Protein AF-R7YFX7-F1 (afdb_monomer)

pLDDT: mean 92.89, std 8.45, range [39.84, 98.56]

Sequence (284 aa):
MFPDRMDKLVLDGVLNAHQYYNGYETEQVAAVDGTFEGFLAGCVAAPDNCALASGNKTVADLKVAMSDLFDTLKWNPIPFNGTIVDYSSVRTTIYSTLYVPPYWPRLSNCLNDLLNGDPAAFVQYAAERAAGEGEQDQAFSGIRCGDKSVRASSASELVPVYDELGRRSKWLGDAVSNMFQDCAQWRFQAKERYEGDFSNIRTKTPLLFIGNSFDPSTPLVSAQNMSTGFQDSIVLQHNGYGHLSLLQPSNCTKEVIGKYFVEGTLLEPGTVCEPNAPLFATAG

Foldseek 3Di:
DCQAPDDAAEAWQFQQLCCLAEHDRLVQQQQVQVLVLQLLQLQCVCVVLAVLCPPVDDSVNVVVLLVVLLVCQQPPWDDDPNDTHGNLLLLLLSLLCQQFLVCSSQNRVCSNCVSVVHNPSVVVSSVVSVVVCVVVPPVLLVVSLQQYPAAAPDPVVCVVVQVSLCVSHVRRSCNCVVNCVSNNPPPDHHPPHDPDPLAPDEHPAAYEYEAECRESGRHQVSSVSSSNRYPPHAYEYEPDTHGTNPSQDFPVVVVQVVCCVPVVDHDPHPHYTYGPDGRSDDDD

Solvent-accessible surface area (backbone atoms only — not comparable to full-atom values): 15191 Å² total; per-residue (Å²): 142,59,44,86,75,44,60,80,52,76,45,65,47,22,66,39,59,69,32,54,35,63,46,79,43,63,64,28,29,62,16,29,42,60,31,54,50,46,53,44,47,30,25,47,76,27,50,94,47,10,56,58,19,56,90,79,41,49,54,67,55,50,53,48,52,51,50,53,51,45,61,44,19,68,80,56,52,46,78,52,98,93,47,69,51,31,39,64,58,51,39,38,44,49,53,66,38,51,36,37,46,85,47,44,38,60,50,27,43,25,51,39,38,38,75,73,73,42,52,64,62,36,54,54,51,45,50,57,58,54,62,76,44,74,81,51,54,66,58,49,52,52,51,55,35,28,46,29,74,57,65,40,96,46,74,74,71,46,47,67,55,53,53,50,19,43,72,53,6,80,79,53,26,67,58,59,50,66,82,46,58,71,26,25,73,54,88,65,77,46,92,81,50,79,82,76,85,68,59,79,38,65,47,72,40,52,42,41,30,30,16,19,66,18,3,43,59,22,17,32,66,24,22,53,58,48,39,74,15,32,50,84,35,46,57,41,38,31,62,28,47,9,44,38,61,76,48,35,51,24,68,55,51,51,50,52,54,48,42,31,71,74,72,67,53,81,78,68,88,78,45,71,27,60,41,72,65,67,64,62,59,75,89,126

Secondary structure (DSSP, 8-state):
--GGG-S--EEES---HHHHHHS--GGGGGGHHHHHHHHHHHHHH-GGG-GGGTTT--HHHHHHHHHHHHHHHHHS-EEETTEEE-HHHHHHHHHHHHT-GGGHHHHHHHHHHHHTT--HHHHHHHHHHHHTTTTTHHHHHHHHHHH-----SSGGGGHHHHHHHHHH-TTTGGGGTHHHHHHHT-----TT-------SB--SS--EEEEEEE-SSS-HHHHHHHHTTBTT-EEEEEEEESSSGGGS--HHHHHHHHHHHHH-PPPPTT-EE--SS-TT----

Mean predicted aligned error: 4.38 Å

Nearest PDB structures (foldseek):
  8e19-assembly1_A  TM=6.956E-01  e=5.347E-09  Streptomyces sp. CB03234
  2vat-assembly3_D  TM=3.205E-01  e=3.721E-01  Hapsidospora chrysogena
  2vav-assembly4_H  TM=3.038E-01  e=5.860E-01  Hapsidospora chrysogena
  2vax-assembly3_D  TM=2.892E-01  e=4.669E-01  Hapsidospora chrysogena
  2vat-assembly4_H  TM=3.153E-01  e=8.239E-01  Hapsidospora chrysogena

Structure (mmCIF, N/CA/C/O backbone):
data_AF-R7YFX7-F1
#
_entry.id   AF-R7YFX7-F1
#
loop_
_atom_site.group_PDB
_atom_site.id
_atom_site.type_symbol
_atom_site.label_atom_id
_atom_site.label_alt_id
_atom_site.label_comp_id
_atom_site.label_asym_id
_atom_site.label_entity_id
_atom_site.label_seq_id
_atom_site.pdbx_PDB_ins_code
_atom_site.Cartn_x
_atom_site.Cartn_y
_atom_site.Cartn_z
_atom_site.occupancy
_atom_site.B_iso_or_equiv
_atom_site.auth_seq_id
_atom_site.auth_comp_id
_atom_site.auth_asym_id
_atom_site.auth_atom_id
_atom_site.pdbx_PDB_model_num
ATOM 1 N N . MET A 1 1 ? -22.152 -0.545 16.050 1.00 74.06 1 MET A N 1
ATOM 2 C CA . MET A 1 1 ? -23.510 -1.071 16.338 1.00 74.06 1 MET A CA 1
ATOM 3 C C . MET A 1 1 ? -23.601 -1.892 17.629 1.00 74.06 1 MET A C 1
ATOM 5 O O . MET A 1 1 ? -24.567 -1.689 18.346 1.00 74.06 1 MET A O 1
ATOM 9 N N . PHE A 1 2 ? -22.648 -2.779 17.971 1.00 89.50 2 PHE A N 1
ATOM 10 C CA . PHE A 1 2 ? -22.756 -3.637 19.175 1.00 89.50 2 PHE A CA 1
ATOM 11 C C . PHE A 1 2 ? -21.481 -3.665 20.042 1.00 89.50 2 PHE A C 1
ATOM 13 O O . PHE A 1 2 ? -20.919 -4.741 20.248 1.00 89.50 2 PHE A O 1
ATOM 20 N N . PRO A 1 3 ? -21.003 -2.513 20.545 1.00 87.62 3 PRO A N 1
ATOM 21 C CA . PRO A 1 3 ? -19.741 -2.444 21.290 1.00 87.62 3 PRO A CA 1
ATOM 22 C C . PRO A 1 3 ? -19.685 -3.371 22.517 1.00 87.62 3 PRO A C 1
ATOM 24 O O . PRO A 1 3 ? -18.642 -3.957 22.795 1.00 87.62 3 PRO A O 1
ATOM 27 N N . ASP A 1 4 ? -20.815 -3.577 23.199 1.00 87.75 4 ASP A N 1
ATOM 28 C CA . ASP A 1 4 ? -20.901 -4.420 24.403 1.00 87.75 4 ASP A CA 1
ATOM 29 C C . ASP A 1 4 ? -20.864 -5.930 24.109 1.00 87.75 4 ASP A C 1
ATOM 31 O O . ASP A 1 4 ? -20.785 -6.746 25.027 1.00 87.75 4 ASP A O 1
ATOM 35 N N . ARG A 1 5 ? -20.947 -6.325 22.829 1.00 89.19 5 ARG A N 1
ATOM 36 C CA . ARG A 1 5 ? -20.890 -7.732 22.392 1.00 89.19 5 ARG A CA 1
ATOM 37 C C . ARG A 1 5 ? -19.512 -8.150 21.885 1.00 89.19 5 ARG A C 1
ATOM 39 O O . ARG A 1 5 ? -19.339 -9.301 21.494 1.00 89.19 5 ARG A O 1
ATOM 46 N N . MET A 1 6 ? -18.557 -7.229 21.862 1.00 86.81 6 MET A N 1
ATOM 47 C CA . MET A 1 6 ? -17.192 -7.490 21.420 1.00 86.81 6 MET A CA 1
ATOM 48 C C . MET A 1 6 ? -16.339 -7.751 22.660 1.00 86.81 6 MET A C 1
ATOM 50 O O . MET A 1 6 ? -16.340 -6.927 23.568 1.00 86.81 6 MET A O 1
ATOM 54 N N . ASP A 1 7 ? -15.654 -8.898 22.728 1.00 90.25 7 ASP A N 1
ATOM 55 C CA . ASP A 1 7 ? -14.638 -9.120 23.765 1.00 90.25 7 ASP A CA 1
ATOM 56 C C . ASP A 1 7 ? -13.336 -8.463 23.309 1.00 90.25 7 ASP A C 1
ATOM 58 O O . ASP A 1 7 ? -13.147 -7.277 23.536 1.00 90.25 7 ASP A O 1
ATOM 62 N N . LYS A 1 8 ? -12.497 -9.187 22.566 1.00 93.38 8 LYS A N 1
ATOM 63 C CA . LYS A 1 8 ? -11.210 -8.703 22.059 1.00 93.38 8 LYS A CA 1
ATOM 64 C C . LYS A 1 8 ? -11.239 -8.634 20.542 1.00 93.38 8 LYS A C 1
ATOM 66 O O . LYS A 1 8 ? -11.674 -9.588 19.897 1.00 93.38 8 LYS A O 1
ATOM 71 N N . LEU A 1 9 ? -10.776 -7.523 19.981 1.00 94.81 9 LEU A N 1
ATOM 72 C CA . LEU A 1 9 ? -10.763 -7.288 18.543 1.00 94.81 9 LEU A CA 1
ATOM 73 C C . LEU A 1 9 ? -9.422 -6.695 18.116 1.00 94.81 9 LEU A C 1
ATOM 75 O O . LEU A 1 9 ? -8.996 -5.663 18.634 1.00 94.81 9 LEU A O 1
ATOM 79 N N . VAL A 1 10 ? -8.807 -7.347 17.133 1.00 96.75 10 VAL A N 1
ATOM 80 C CA . VAL A 1 10 ? -7.659 -6.822 16.396 1.00 96.75 10 VAL A CA 1
ATOM 81 C C . VAL A 1 10 ? -8.137 -6.403 15.012 1.00 96.75 10 VAL A C 1
ATOM 83 O O . VAL A 1 10 ? -8.815 -7.184 14.344 1.00 96.75 10 VAL A O 1
ATOM 86 N N . LEU A 1 11 ? -7.788 -5.191 14.588 1.00 97.81 11 LEU A N 1
ATOM 87 C CA . LEU A 1 11 ? -8.003 -4.707 13.226 1.00 97.81 11 LEU A CA 1
ATOM 88 C C . LEU A 1 11 ? -6.638 -4.466 12.575 1.00 97.81 11 LEU A C 1
ATOM 90 O O . LEU A 1 11 ? -5.947 -3.519 12.938 1.00 97.81 11 LEU A O 1
ATOM 94 N N . ASP A 1 12 ? -6.256 -5.348 11.653 1.00 98.31 12 ASP A N 1
ATOM 95 C CA . ASP A 1 12 ? -5.017 -5.288 10.866 1.00 98.31 12 ASP A CA 1
ATOM 96 C C . ASP A 1 12 ? -5.358 -4.872 9.432 1.00 98.31 12 ASP A C 1
ATOM 98 O O . ASP A 1 12 ? -6.272 -5.445 8.840 1.00 98.31 12 ASP A O 1
ATOM 102 N N . GLY A 1 13 ? -4.673 -3.854 8.907 1.00 97.44 13 GLY A N 1
ATOM 103 C CA . GLY A 1 13 ? -5.026 -3.215 7.635 1.00 97.44 13 GLY A CA 1
ATOM 104 C C . GLY A 1 13 ? -6.274 -2.348 7.746 1.00 97.44 13 GLY A C 1
ATOM 105 O O . GLY A 1 13 ? -7.372 -2.724 7.335 1.00 97.44 13 GLY A O 1
ATOM 106 N N . VAL A 1 14 ? -6.122 -1.175 8.352 1.00 98.00 14 VAL A N 1
ATOM 107 C CA . VAL A 1 14 ? -7.255 -0.348 8.772 1.00 98.00 14 VAL A CA 1
ATOM 108 C C . VAL A 1 14 ? -7.571 0.713 7.722 1.00 98.00 14 VAL A C 1
ATOM 110 O O . VAL A 1 14 ? -6.760 1.601 7.467 1.00 98.00 14 VAL A O 1
ATOM 113 N N . LEU A 1 15 ? -8.778 0.674 7.158 1.00 95.56 15 LEU A N 1
ATOM 114 C CA . LEU A 1 15 ? -9.307 1.774 6.348 1.00 95.56 15 LEU A CA 1
ATOM 115 C C . LEU A 1 15 ? -9.757 2.938 7.234 1.00 95.56 15 LEU A C 1
ATOM 117 O O . LEU A 1 15 ? -10.371 2.740 8.283 1.00 95.56 15 LEU A O 1
ATOM 121 N N . ASN A 1 16 ? -9.546 4.165 6.763 1.00 96.25 16 ASN A N 1
ATOM 122 C CA . ASN A 1 16 ? -10.158 5.345 7.361 1.00 96.25 16 ASN A CA 1
ATOM 123 C C . ASN A 1 16 ? -11.650 5.388 7.008 1.00 96.25 16 ASN A C 1
ATOM 125 O O . ASN A 1 16 ? -12.038 5.821 5.919 1.00 96.25 16 ASN A O 1
ATOM 129 N N . ALA A 1 17 ? -12.493 4.949 7.942 1.00 95.31 17 ALA A N 1
ATOM 130 C CA . ALA A 1 17 ? -13.930 4.836 7.738 1.00 95.31 17 ALA A CA 1
ATOM 131 C C . ALA A 1 17 ? -14.587 6.183 7.387 1.00 95.31 17 ALA A C 1
ATOM 133 O O . ALA A 1 17 ? -15.536 6.216 6.605 1.00 95.31 17 ALA A O 1
ATOM 134 N N . HIS A 1 18 ? -14.059 7.308 7.882 1.00 93.75 18 HIS A N 1
ATOM 135 C CA . HIS A 1 18 ? -14.596 8.627 7.545 1.00 93.75 18 HIS A CA 1
ATOM 136 C C . HIS A 1 18 ? -14.485 8.913 6.042 1.00 93.75 18 HIS A C 1
ATOM 138 O O . HIS A 1 18 ? -15.452 9.379 5.436 1.00 93.75 18 HIS A O 1
ATOM 144 N N . GLN A 1 19 ? -13.343 8.584 5.424 1.00 93.25 19 GLN A N 1
ATOM 145 C CA . GLN A 1 19 ? -13.171 8.715 3.974 1.00 93.25 19 GLN A CA 1
ATOM 146 C C . GLN A 1 19 ? -13.845 7.583 3.198 1.00 93.25 19 GLN A C 1
ATOM 148 O O . GLN A 1 19 ? -14.383 7.839 2.124 1.00 93.25 19 GLN A O 1
ATOM 153 N N . TYR A 1 20 ? -13.856 6.357 3.731 1.00 94.06 20 TYR A N 1
ATOM 154 C CA . TYR A 1 20 ? -14.522 5.223 3.090 1.00 94.06 20 TYR A CA 1
ATOM 155 C C . TYR A 1 20 ? -16.012 5.500 2.877 1.00 94.06 20 TYR A C 1
ATOM 157 O O . TYR A 1 20 ? -16.485 5.380 1.752 1.00 94.06 20 TYR A O 1
ATOM 165 N N . TYR A 1 21 ? -16.740 5.945 3.905 1.00 93.56 21 TYR A N 1
ATOM 166 C CA . TYR A 1 21 ? -18.175 6.217 3.786 1.00 93.56 21 TYR A CA 1
ATOM 167 C C . TYR A 1 21 ? -18.476 7.537 3.068 1.00 93.56 21 TYR A C 1
ATOM 169 O O . TYR A 1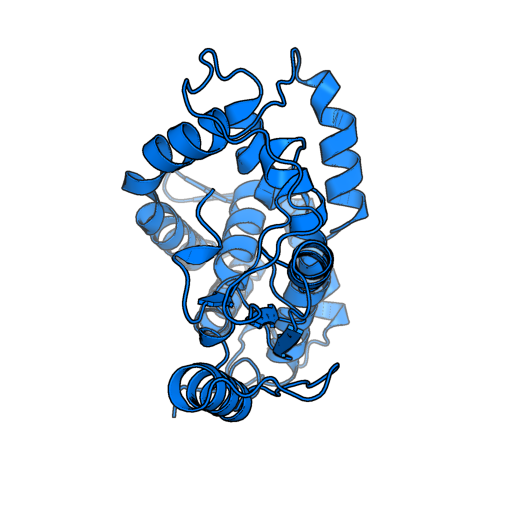 21 ? -19.429 7.598 2.290 1.00 93.56 21 TYR A O 1
ATOM 177 N N . ASN A 1 22 ? -17.691 8.594 3.319 1.00 92.00 22 ASN A N 1
ATOM 178 C CA . ASN A 1 22 ? -18.066 9.970 2.961 1.00 92.00 22 ASN A CA 1
ATOM 179 C C . ASN A 1 22 ? -17.101 10.671 1.997 1.00 92.00 22 ASN A C 1
ATOM 181 O O . ASN A 1 22 ? -17.158 11.890 1.848 1.00 92.00 22 ASN A O 1
ATOM 185 N N . GLY A 1 23 ? -16.220 9.927 1.330 1.00 91.62 23 GLY A N 1
ATOM 186 C CA . GLY A 1 23 ? -15.248 10.494 0.407 1.00 91.62 23 GLY A CA 1
ATOM 187 C C . GLY A 1 23 ? -14.699 9.502 -0.615 1.00 91.62 23 GLY A C 1
ATOM 188 O O . GLY A 1 23 ? -15.219 8.401 -0.824 1.00 91.62 23 GLY A O 1
ATOM 189 N N . TYR A 1 24 ? -13.619 9.939 -1.258 1.00 92.19 24 TYR A N 1
ATOM 190 C CA . TYR A 1 24 ? -12.929 9.228 -2.335 1.00 92.19 24 TYR A CA 1
ATOM 191 C C . TYR A 1 24 ? -11.634 8.539 -1.872 1.00 92.19 24 TYR A C 1
ATOM 193 O O . TYR A 1 24 ? -10.809 8.181 -2.701 1.00 92.19 24 TYR A O 1
ATOM 201 N N . GLU A 1 25 ? -11.447 8.376 -0.554 1.00 92.38 25 GLU A N 1
ATOM 202 C CA . GLU A 1 25 ? -10.337 7.605 0.043 1.00 92.38 25 GLU A CA 1
ATOM 203 C C . GLU A 1 25 ? -8.931 8.033 -0.403 1.00 92.38 25 GLU A C 1
ATOM 205 O O . GLU A 1 25 ? -8.015 7.221 -0.442 1.00 92.38 25 GLU A O 1
ATOM 210 N N . THR A 1 26 ? -8.702 9.317 -0.689 1.00 94.19 26 THR A N 1
ATOM 211 C CA . THR A 1 26 ? -7.386 9.789 -1.158 1.00 94.19 26 THR A CA 1
ATOM 212 C C . THR A 1 26 ? -6.253 9.506 -0.164 1.00 94.19 26 THR A C 1
ATOM 214 O O . THR A 1 26 ? -5.088 9.482 -0.545 1.00 94.19 26 THR A O 1
ATOM 217 N N . GLU A 1 27 ? -6.561 9.300 1.123 1.00 94.75 27 GLU A N 1
ATOM 218 C CA . GLU A 1 27 ? -5.578 8.864 2.122 1.00 94.75 27 GLU A CA 1
ATOM 219 C C . GLU A 1 27 ? -4.974 7.485 1.832 1.00 94.75 27 GLU A C 1
ATOM 221 O O . GLU A 1 27 ? -3.820 7.286 2.192 1.00 94.75 27 GLU A O 1
ATOM 226 N N . GLN A 1 28 ? -5.676 6.586 1.131 1.00 93.25 28 GLN A N 1
ATOM 227 C CA . GLN A 1 28 ? -5.202 5.238 0.778 1.00 93.25 28 GLN A CA 1
ATOM 228 C C . GLN A 1 28 ? -3.805 5.254 0.147 1.00 93.25 28 GLN A C 1
ATOM 230 O O . GLN A 1 28 ? -2.972 4.404 0.453 1.00 93.25 28 GLN A O 1
ATOM 235 N N . VAL A 1 29 ? -3.509 6.256 -0.687 1.00 95.50 29 VAL A N 1
ATOM 236 C CA . VAL A 1 29 ? -2.228 6.323 -1.403 1.00 95.50 29 VAL A CA 1
ATOM 237 C C . VAL A 1 29 ? -1.102 7.007 -0.618 1.00 95.50 29 VAL A C 1
ATOM 239 O O . VAL A 1 29 ? -0.012 7.200 -1.150 1.00 95.50 29 VAL A O 1
ATOM 242 N N . ALA A 1 30 ? -1.320 7.365 0.654 1.00 96.56 30 ALA A N 1
ATOM 243 C CA . ALA A 1 30 ? -0.361 8.144 1.443 1.00 96.56 30 ALA A CA 1
ATOM 244 C C . ALA A 1 30 ? 0.992 7.443 1.666 1.00 96.56 30 ALA A C 1
ATOM 246 O O . ALA A 1 30 ? 2.007 8.124 1.786 1.00 96.56 30 ALA A O 1
ATOM 247 N N . ALA A 1 31 ? 1.024 6.108 1.711 1.00 97.44 31 ALA A N 1
ATOM 248 C CA . ALA A 1 31 ? 2.262 5.338 1.882 1.00 97.44 31 ALA A CA 1
ATOM 249 C C . ALA A 1 31 ? 2.738 4.646 0.591 1.00 97.44 31 ALA A C 1
ATOM 251 O O . ALA A 1 31 ? 3.735 3.921 0.602 1.00 97.44 31 ALA A O 1
ATOM 252 N N . VAL A 1 32 ? 2.063 4.878 -0.538 1.00 97.88 32 VAL A N 1
ATOM 253 C CA . VAL A 1 32 ? 2.356 4.194 -1.804 1.00 97.88 32 VAL A CA 1
ATOM 254 C C . VAL A 1 32 ? 3.728 4.568 -2.351 1.00 97.88 32 VAL A C 1
ATOM 256 O O . VAL A 1 32 ? 4.490 3.675 -2.715 1.00 97.88 32 VAL A O 1
ATOM 259 N N . ASP A 1 33 ? 4.088 5.855 -2.338 1.00 98.00 33 ASP A N 1
ATOM 260 C CA . ASP A 1 33 ? 5.421 6.290 -2.772 1.00 98.00 33 ASP A CA 1
ATOM 261 C C . ASP A 1 33 ? 6.511 5.683 -1.879 1.00 98.00 33 ASP A C 1
ATOM 263 O O . ASP A 1 33 ? 7.478 5.129 -2.392 1.00 98.00 33 ASP A O 1
ATOM 267 N N . GLY A 1 34 ? 6.323 5.681 -0.555 1.00 98.25 34 GLY A N 1
ATOM 268 C CA . GLY A 1 34 ? 7.255 5.031 0.374 1.00 98.25 34 GLY A CA 1
ATOM 269 C C . GLY A 1 34 ? 7.398 3.527 0.118 1.00 98.25 34 GLY A C 1
ATOM 270 O O . GLY A 1 34 ? 8.505 2.995 0.151 1.00 98.25 34 GLY A O 1
ATOM 271 N N . THR A 1 35 ? 6.299 2.848 -0.217 1.00 98.38 35 THR A N 1
ATOM 272 C CA . THR A 1 35 ? 6.303 1.416 -0.550 1.00 98.38 35 THR A CA 1
ATOM 273 C C . THR A 1 35 ? 7.043 1.144 -1.859 1.00 98.38 35 THR A C 1
ATOM 275 O O . THR A 1 35 ? 7.884 0.249 -1.920 1.00 98.38 35 THR A O 1
ATOM 278 N N . PHE A 1 36 ? 6.774 1.936 -2.902 1.00 98.56 36 PHE A N 1
ATOM 279 C CA . PHE A 1 36 ? 7.457 1.824 -4.192 1.00 98.56 36 PHE A CA 1
ATOM 280 C C . PHE A 1 36 ? 8.957 2.106 -4.057 1.00 98.56 36 PHE A C 1
ATOM 282 O O . PHE A 1 36 ? 9.789 1.378 -4.595 1.00 98.56 36 PHE A O 1
ATOM 289 N N . GLU A 1 37 ? 9.329 3.122 -3.283 1.00 98.25 37 GLU A N 1
ATOM 290 C CA . GLU A 1 37 ? 10.731 3.420 -3.006 1.00 98.25 37 GLU A CA 1
ATOM 291 C C . GLU A 1 37 ? 11.408 2.326 -2.176 1.00 98.25 37 GLU A C 1
ATOM 293 O O . GLU A 1 37 ? 12.561 1.991 -2.446 1.00 98.25 37 GLU A O 1
ATOM 298 N N . GLY A 1 38 ? 10.684 1.709 -1.240 1.00 98.12 38 GLY A N 1
ATOM 299 C CA . GLY A 1 38 ? 11.130 0.520 -0.520 1.00 98.12 38 GLY A CA 1
ATOM 300 C C . GLY A 1 38 ? 11.374 -0.680 -1.432 1.00 98.12 38 GLY A C 1
ATOM 301 O O . GLY A 1 38 ? 12.383 -1.363 -1.273 1.00 98.12 38 GLY A O 1
ATOM 302 N N . PHE A 1 39 ? 10.519 -0.906 -2.435 1.00 98.56 39 PHE A N 1
ATOM 303 C CA . PHE A 1 39 ? 10.745 -1.922 -3.468 1.00 98.56 39 PHE A CA 1
ATOM 304 C C . PHE A 1 39 ? 12.060 -1.678 -4.223 1.00 98.56 39 PHE A C 1
ATOM 306 O O . PHE A 1 39 ? 12.875 -2.594 -4.344 1.00 98.56 39 PHE A O 1
ATOM 313 N N . LEU A 1 40 ? 12.317 -0.443 -4.665 1.00 98.56 40 LEU A N 1
ATOM 314 C CA . LEU A 1 40 ? 13.561 -0.100 -5.367 1.00 98.56 40 LEU A CA 1
ATOM 315 C C . LEU A 1 40 ? 14.796 -0.211 -4.460 1.00 98.56 40 LEU A C 1
ATOM 317 O O . LEU A 1 40 ? 15.822 -0.747 -4.874 1.00 98.56 40 LEU A O 1
ATOM 321 N N . ALA A 1 41 ? 14.710 0.274 -3.220 1.00 98.12 41 ALA A N 1
ATOM 322 C CA . ALA A 1 41 ? 15.808 0.207 -2.259 1.00 98.12 41 ALA A CA 1
ATOM 323 C C . ALA A 1 41 ? 16.119 -1.236 -1.840 1.00 98.12 41 ALA A C 1
ATOM 325 O O . ALA A 1 41 ? 17.282 -1.639 -1.838 1.00 98.12 41 ALA A O 1
ATOM 326 N N . GLY A 1 42 ? 15.085 -2.026 -1.545 1.00 97.56 42 GLY A N 1
ATOM 327 C CA . GLY A 1 42 ? 15.209 -3.447 -1.232 1.00 97.56 42 GLY A CA 1
ATOM 328 C C . GLY A 1 42 ? 15.809 -4.235 -2.392 1.00 97.56 42 GLY A C 1
ATOM 329 O O . GLY A 1 42 ? 16.672 -5.077 -2.173 1.00 97.56 42 GLY A O 1
ATOM 330 N N . CYS A 1 43 ? 15.422 -3.902 -3.624 1.00 97.81 43 CYS A N 1
ATOM 331 C CA . CYS A 1 43 ? 15.994 -4.496 -4.822 1.00 97.81 43 CYS A CA 1
ATOM 332 C C . CYS A 1 43 ? 17.507 -4.247 -4.929 1.00 97.81 43 CYS A C 1
ATOM 334 O O . CYS A 1 43 ? 18.280 -5.189 -5.076 1.00 97.81 43 CYS A O 1
ATOM 336 N N . VAL A 1 44 ? 17.942 -2.986 -4.814 1.00 97.88 44 VAL A N 1
ATOM 337 C CA . VAL A 1 44 ? 19.368 -2.613 -4.883 1.00 97.88 44 VAL A CA 1
ATOM 338 C C . VAL A 1 44 ? 20.177 -3.259 -3.755 1.00 97.88 44 VAL A C 1
ATOM 340 O O . VAL A 1 44 ? 21.327 -3.639 -3.961 1.00 97.88 44 VAL A O 1
ATOM 343 N N . ALA A 1 45 ? 19.581 -3.415 -2.570 1.00 96.62 45 ALA A N 1
ATOM 344 C CA . ALA A 1 45 ? 20.214 -4.076 -1.433 1.00 96.62 45 ALA A CA 1
ATOM 345 C C . ALA A 1 45 ? 20.312 -5.609 -1.577 1.00 96.62 45 ALA A C 1
ATOM 347 O O . ALA A 1 45 ? 21.068 -6.233 -0.834 1.00 96.62 45 ALA A O 1
ATOM 348 N N . ALA A 1 46 ? 19.576 -6.214 -2.515 1.00 95.56 46 ALA A N 1
ATOM 349 C CA . ALA A 1 46 ? 19.507 -7.659 -2.723 1.00 95.56 46 ALA A CA 1
ATOM 350 C C . ALA A 1 46 ? 19.757 -8.037 -4.200 1.00 95.56 46 ALA A C 1
ATOM 352 O O . ALA A 1 46 ? 18.873 -8.606 -4.849 1.00 95.56 46 ALA A O 1
ATOM 353 N N . PRO A 1 47 ? 20.954 -7.751 -4.751 1.00 94.44 47 PRO A N 1
ATOM 354 C CA . PRO A 1 47 ? 21.232 -7.915 -6.178 1.00 94.44 47 PRO A CA 1
ATOM 355 C C . PRO A 1 47 ? 21.101 -9.357 -6.679 1.00 94.44 47 PRO A C 1
ATOM 357 O O . PRO A 1 47 ? 20.718 -9.569 -7.826 1.00 94.44 47 PRO A O 1
ATOM 360 N N . ASP A 1 48 ? 21.342 -10.345 -5.816 1.00 93.31 48 ASP A N 1
ATOM 361 C CA . ASP A 1 48 ? 21.203 -11.763 -6.165 1.00 93.31 48 ASP A CA 1
ATOM 362 C C . ASP A 1 48 ? 19.737 -12.188 -6.363 1.00 93.31 48 ASP A C 1
ATOM 364 O O . ASP A 1 48 ? 19.460 -13.165 -7.056 1.00 93.31 48 ASP A O 1
ATOM 368 N N . ASN A 1 49 ? 18.790 -11.437 -5.788 1.00 94.06 49 ASN A N 1
ATOM 369 C CA . ASN A 1 49 ? 17.357 -11.741 -5.809 1.00 94.06 49 ASN A CA 1
ATOM 370 C C . ASN A 1 49 ? 16.528 -10.687 -6.559 1.00 94.06 49 ASN A C 1
ATOM 372 O O . ASN A 1 49 ? 15.297 -10.778 -6.579 1.00 94.06 49 ASN A O 1
ATOM 376 N N . CYS A 1 50 ? 17.173 -9.689 -7.167 1.00 96.75 50 CYS A N 1
ATOM 377 C CA . CYS A 1 50 ? 16.497 -8.635 -7.907 1.00 96.75 50 CYS A CA 1
ATOM 378 C C . CYS A 1 50 ? 17.175 -8.337 -9.249 1.00 96.75 50 CYS A C 1
ATOM 380 O O . CYS A 1 50 ? 18.228 -7.702 -9.297 1.00 96.75 50 CYS A O 1
ATOM 382 N N . ALA A 1 51 ? 16.530 -8.696 -10.362 1.00 96.38 51 ALA A N 1
ATOM 383 C CA . ALA A 1 51 ? 17.099 -8.475 -11.696 1.00 96.38 51 ALA A CA 1
ATOM 384 C C . ALA A 1 51 ? 17.301 -6.991 -12.047 1.00 96.38 51 ALA A C 1
ATOM 386 O O . ALA A 1 51 ? 18.236 -6.651 -12.776 1.00 96.38 51 ALA A O 1
ATOM 387 N N . LEU A 1 52 ? 16.479 -6.093 -11.492 1.00 96.56 52 LEU A N 1
ATOM 388 C CA . LEU A 1 52 ? 16.633 -4.649 -11.698 1.00 96.56 52 LEU A CA 1
ATOM 389 C C . LEU A 1 52 ? 17.948 -4.109 -11.112 1.00 96.56 52 LEU A C 1
ATOM 391 O O . LEU A 1 52 ? 18.440 -3.098 -11.595 1.00 96.56 52 LEU A O 1
ATOM 395 N N . ALA A 1 53 ? 18.552 -4.769 -10.121 1.00 94.56 53 ALA A N 1
ATOM 396 C CA . ALA A 1 53 ? 19.829 -4.342 -9.543 1.00 94.56 53 ALA A CA 1
ATOM 397 C C . ALA A 1 53 ? 21.047 -4.682 -10.429 1.00 94.56 53 ALA A C 1
ATOM 399 O O . ALA A 1 53 ? 22.179 -4.309 -10.104 1.00 94.56 53 ALA A O 1
ATOM 400 N N . SER A 1 54 ? 20.837 -5.377 -11.553 1.00 88.88 54 SER A N 1
ATOM 401 C CA . SER A 1 54 ? 21.902 -5.747 -12.484 1.00 88.88 54 SER A CA 1
ATOM 402 C C . SER A 1 54 ? 22.697 -4.528 -12.975 1.00 88.88 54 SER A C 1
ATOM 404 O O . SER A 1 54 ? 22.164 -3.444 -13.221 1.00 88.88 54 SER A O 1
ATOM 406 N N . GLY A 1 55 ? 24.016 -4.697 -13.105 1.00 87.19 55 GLY A N 1
ATOM 407 C CA . GLY A 1 55 ? 24.910 -3.627 -13.557 1.00 87.19 55 GLY A CA 1
ATOM 408 C C . GLY A 1 55 ? 25.174 -2.527 -12.520 1.00 87.19 55 GLY A C 1
ATOM 409 O O . GLY A 1 55 ? 25.488 -1.408 -12.917 1.00 87.19 55 GLY A O 1
ATOM 410 N N . ASN A 1 56 ? 25.065 -2.831 -11.219 1.00 89.19 56 ASN A N 1
ATOM 411 C CA . ASN A 1 56 ? 25.315 -1.904 -10.103 1.00 89.19 56 ASN A CA 1
ATOM 412 C C . ASN A 1 56 ? 24.438 -0.641 -10.137 1.00 89.19 56 ASN A C 1
ATOM 414 O O . ASN A 1 56 ? 24.886 0.443 -9.757 1.00 89.19 56 ASN A O 1
ATOM 418 N N . LYS A 1 57 ? 23.192 -0.772 -10.603 1.00 94.44 57 LYS A N 1
ATOM 419 C CA . LYS A 1 57 ? 22.238 0.341 -10.623 1.00 94.44 57 LYS A CA 1
ATOM 420 C C . LYS A 1 57 ? 21.941 0.816 -9.206 1.00 94.44 57 LYS A C 1
ATOM 422 O O . LYS A 1 57 ? 21.709 0.023 -8.297 1.00 94.44 57 LYS A O 1
ATOM 427 N N . THR A 1 58 ? 21.913 2.129 -9.032 1.00 97.38 58 THR A N 1
ATOM 428 C CA . THR A 1 58 ? 21.484 2.774 -7.793 1.00 97.38 58 THR A CA 1
ATOM 429 C C . THR A 1 58 ? 19.964 2.932 -7.766 1.00 97.38 58 THR A C 1
ATOM 431 O O . THR A 1 58 ? 19.291 2.867 -8.794 1.00 97.38 58 THR A O 1
ATOM 434 N N . VAL A 1 59 ? 19.400 3.230 -6.591 1.00 98.00 59 VAL A N 1
ATOM 435 C CA . VAL A 1 59 ? 17.970 3.572 -6.467 1.00 98.00 59 VAL A CA 1
ATOM 436 C C . VAL A 1 59 ? 17.603 4.752 -7.375 1.00 98.00 59 VAL A C 1
ATOM 438 O O . VAL A 1 59 ? 16.512 4.773 -7.939 1.00 98.00 59 VAL A O 1
ATOM 441 N N . ALA A 1 60 ? 18.508 5.721 -7.549 1.00 98.31 60 ALA A N 1
ATOM 442 C CA . ALA A 1 60 ? 18.286 6.860 -8.435 1.00 98.31 60 ALA A CA 1
ATOM 443 C C . ALA A 1 60 ? 18.174 6.423 -9.904 1.00 98.31 60 ALA A C 1
ATOM 445 O O . ALA A 1 60 ? 17.246 6.853 -10.586 1.00 98.31 60 ALA A O 1
ATOM 446 N N . ASP A 1 61 ? 19.046 5.518 -10.356 1.00 98.06 61 ASP A N 1
ATOM 447 C CA . ASP A 1 61 ? 18.988 4.966 -11.715 1.00 98.06 61 ASP A CA 1
ATOM 448 C C . ASP A 1 61 ? 17.673 4.215 -11.953 1.00 98.06 61 ASP A C 1
ATOM 450 O O . ASP A 1 61 ? 17.050 4.370 -13.003 1.00 98.06 61 ASP A O 1
ATOM 454 N N . LEU A 1 62 ? 17.209 3.445 -10.961 1.00 98.31 62 LEU A N 1
ATOM 455 C CA . LEU A 1 62 ? 15.931 2.737 -11.060 1.00 98.31 62 LEU A CA 1
ATOM 456 C C . LEU A 1 62 ? 14.737 3.693 -11.090 1.00 98.31 62 LEU A C 1
ATOM 458 O O . LEU A 1 62 ? 13.818 3.484 -11.877 1.00 98.31 62 LEU A O 1
ATOM 462 N N . LYS A 1 63 ? 14.748 4.764 -10.287 1.00 98.31 63 LYS A N 1
ATOM 463 C CA . LYS A 1 63 ? 13.701 5.798 -10.333 1.00 98.31 63 LYS A CA 1
ATOM 464 C C . LYS A 1 63 ? 13.631 6.453 -11.717 1.00 98.31 63 LYS A C 1
ATOM 466 O O . LYS A 1 63 ? 12.531 6.640 -12.232 1.00 98.31 63 LYS A O 1
ATOM 471 N N . VAL A 1 64 ? 14.776 6.771 -12.326 1.00 98.38 64 VAL A N 1
ATOM 472 C CA . VAL A 1 64 ? 14.825 7.320 -13.693 1.00 98.38 64 VAL A CA 1
ATOM 473 C C . VAL A 1 64 ? 14.261 6.314 -14.694 1.00 98.38 64 VAL A C 1
ATOM 475 O O . VAL A 1 64 ? 13.316 6.646 -15.400 1.00 98.38 64 VAL A O 1
ATOM 478 N N . ALA A 1 65 ? 14.732 5.063 -14.674 1.00 98.00 65 ALA A N 1
ATOM 479 C CA . ALA A 1 65 ? 14.252 4.024 -15.586 1.00 98.00 65 ALA A CA 1
ATOM 480 C C . ALA A 1 65 ? 12.734 3.783 -15.481 1.00 98.00 65 ALA A C 1
ATOM 482 O O . ALA A 1 65 ? 12.061 3.619 -16.495 1.00 98.00 65 ALA A O 1
ATOM 483 N N . MET A 1 66 ? 12.177 3.791 -14.265 1.00 98.00 66 MET A N 1
ATOM 484 C CA . MET A 1 66 ? 10.732 3.652 -14.050 1.00 98.00 66 MET A CA 1
ATOM 485 C C . MET A 1 66 ? 9.955 4.871 -14.556 1.00 98.00 66 MET A C 1
ATOM 487 O O . MET A 1 66 ? 8.908 4.708 -15.178 1.00 98.00 66 MET A O 1
ATOM 491 N N . SER A 1 67 ? 10.468 6.086 -14.330 1.00 97.75 67 SER A N 1
ATOM 492 C CA . SER A 1 67 ? 9.859 7.311 -14.862 1.00 97.75 67 SER A CA 1
ATOM 493 C C . SER A 1 67 ? 9.844 7.304 -16.392 1.00 97.75 67 SER A C 1
ATOM 495 O O . SER A 1 67 ? 8.802 7.564 -16.987 1.00 97.75 67 SER A O 1
ATOM 497 N N . ASP A 1 68 ? 10.965 6.945 -17.020 1.00 98.19 68 ASP A N 1
ATOM 498 C CA . ASP A 1 68 ? 11.102 6.892 -18.477 1.00 98.19 68 ASP A CA 1
ATOM 499 C C . ASP A 1 68 ? 10.197 5.817 -19.090 1.00 98.19 68 ASP A C 1
ATOM 501 O O . ASP A 1 68 ? 9.545 6.059 -20.109 1.00 98.19 68 ASP A O 1
ATOM 505 N N . LEU A 1 69 ? 10.103 4.644 -18.450 1.00 98.06 69 LEU A N 1
ATOM 506 C CA . LEU A 1 69 ? 9.177 3.582 -18.847 1.00 98.06 69 LEU A CA 1
ATOM 507 C C . LEU A 1 69 ? 7.732 4.087 -18.812 1.00 98.06 69 LEU A C 1
ATOM 509 O O . LEU A 1 69 ? 7.000 3.960 -19.793 1.00 98.06 69 LEU A O 1
ATOM 513 N N . PHE A 1 70 ? 7.324 4.695 -17.700 1.00 97.38 70 PHE A N 1
ATOM 514 C CA . PHE A 1 70 ? 5.982 5.238 -17.535 1.00 97.38 70 PHE A CA 1
ATOM 515 C C . PHE A 1 70 ? 5.663 6.323 -18.566 1.00 97.38 70 PHE A C 1
ATOM 517 O O . PHE A 1 70 ? 4.602 6.278 -19.185 1.00 97.38 70 PHE A O 1
ATOM 524 N N . ASP A 1 71 ? 6.565 7.275 -18.791 1.00 96.75 71 ASP A N 1
ATOM 525 C CA . ASP A 1 71 ? 6.342 8.343 -19.763 1.00 96.75 71 ASP A CA 1
ATOM 526 C C . ASP A 1 71 ? 6.322 7.825 -21.206 1.00 96.75 71 ASP A C 1
ATOM 528 O O . ASP A 1 71 ? 5.505 8.281 -22.009 1.00 96.75 71 ASP A O 1
ATOM 532 N N . THR A 1 72 ? 7.140 6.820 -21.524 1.00 97.50 72 THR A N 1
ATOM 533 C CA . THR A 1 72 ? 7.127 6.162 -22.837 1.00 97.50 72 THR A CA 1
ATOM 534 C C . THR A 1 72 ? 5.791 5.471 -23.091 1.00 97.50 72 THR A C 1
ATOM 536 O O . THR A 1 72 ? 5.171 5.699 -24.132 1.00 97.50 72 THR A O 1
ATOM 539 N N . LEU A 1 73 ? 5.309 4.678 -22.130 1.00 97.56 73 LEU A N 1
ATOM 540 C CA . LEU A 1 73 ? 4.090 3.877 -22.271 1.00 97.56 73 LEU A CA 1
ATOM 541 C C . LEU A 1 73 ? 2.798 4.705 -22.332 1.00 97.56 73 LEU A C 1
ATOM 543 O O . LEU A 1 73 ? 1.779 4.189 -22.788 1.00 97.56 73 LEU A O 1
ATOM 547 N N . LYS A 1 74 ? 2.817 5.980 -21.914 1.00 94.81 74 LYS A N 1
ATOM 548 C CA . LYS A 1 74 ? 1.679 6.902 -22.108 1.00 94.81 74 LYS A CA 1
ATOM 549 C C . LYS A 1 74 ? 1.394 7.168 -23.584 1.00 94.81 74 LYS A C 1
ATOM 551 O O . LYS A 1 74 ? 0.239 7.327 -23.964 1.00 94.81 74 LYS A O 1
ATOM 556 N N . TRP A 1 75 ? 2.444 7.251 -24.398 1.00 96.38 75 TRP A N 1
ATOM 557 C CA . TRP A 1 75 ? 2.352 7.685 -25.796 1.00 96.38 75 TRP A CA 1
ATOM 558 C C . TRP A 1 75 ? 2.670 6.572 -26.791 1.00 96.38 75 TRP A C 1
ATOM 560 O O . TRP A 1 75 ? 2.201 6.613 -27.925 1.00 96.38 75 TRP A O 1
ATOM 570 N N . ASN A 1 76 ? 3.446 5.575 -26.366 1.00 97.12 76 ASN A N 1
ATOM 571 C CA . ASN A 1 76 ? 3.899 4.454 -27.179 1.00 97.12 76 ASN A CA 1
ATOM 572 C C . ASN A 1 76 ? 3.632 3.137 -26.429 1.00 97.12 76 ASN A C 1
ATOM 574 O O . ASN A 1 76 ? 4.575 2.499 -25.955 1.00 97.12 76 ASN A O 1
ATOM 578 N N . PRO A 1 77 ? 2.358 2.739 -26.263 1.00 97.31 77 PRO A N 1
ATOM 579 C CA . PRO A 1 77 ? 2.037 1.453 -25.659 1.00 97.31 77 PRO A CA 1
ATOM 580 C C . PRO A 1 77 ? 2.536 0.306 -26.551 1.00 97.31 77 PRO A C 1
ATOM 582 O O . PRO A 1 77 ? 2.625 0.455 -27.771 1.00 97.31 77 PRO A O 1
ATOM 585 N N . ILE A 1 78 ? 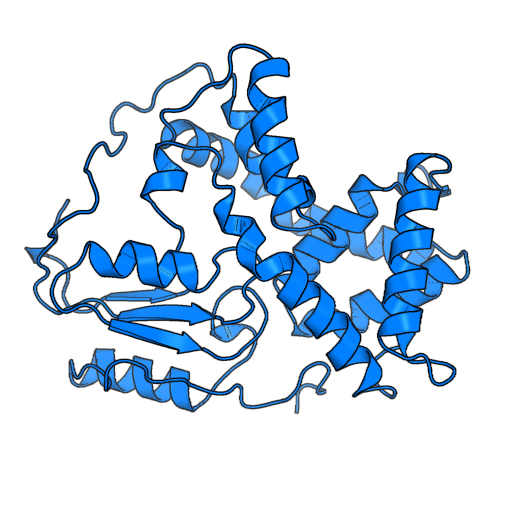2.849 -0.841 -25.952 1.00 98.06 78 ILE A N 1
ATOM 586 C CA . ILE A 1 78 ? 3.449 -2.000 -26.624 1.00 98.06 78 ILE A CA 1
ATOM 587 C C . ILE A 1 78 ? 2.352 -3.036 -26.911 1.00 98.06 78 ILE A C 1
ATOM 589 O O . ILE A 1 78 ? 1.865 -3.680 -25.978 1.00 98.06 78 ILE A O 1
ATOM 593 N N . PRO A 1 79 ? 1.948 -3.249 -28.178 1.00 97.25 79 PRO A N 1
ATOM 594 C CA . PRO A 1 79 ? 1.067 -4.352 -28.536 1.00 97.25 79 PRO A CA 1
ATOM 595 C C . PRO A 1 79 ? 1.834 -5.674 -28.448 1.00 97.25 79 PRO A C 1
ATOM 597 O O . PRO A 1 79 ? 2.917 -5.807 -29.017 1.00 97.25 79 PRO A O 1
ATOM 600 N N . PHE A 1 80 ? 1.264 -6.674 -27.783 1.00 97.38 80 PHE A N 1
ATOM 601 C CA . PHE A 1 80 ? 1.882 -7.991 -27.652 1.00 97.38 80 PHE A CA 1
ATOM 602 C C . PHE A 1 80 ? 0.815 -9.081 -27.547 1.00 97.38 80 PHE A C 1
ATOM 604 O O . PHE A 1 80 ? -0.049 -9.016 -26.681 1.00 97.38 80 PHE A O 1
ATOM 611 N N . ASN A 1 81 ? 0.854 -10.086 -28.429 1.00 94.31 81 ASN A N 1
ATOM 612 C CA . ASN A 1 81 ? -0.037 -11.259 -28.404 1.00 94.31 81 ASN A CA 1
ATOM 613 C C . ASN A 1 81 ? -1.533 -10.952 -28.162 1.00 94.31 81 ASN A C 1
ATOM 615 O O . ASN A 1 81 ? -2.207 -11.646 -27.407 1.00 94.31 81 ASN A O 1
ATOM 619 N N . GLY A 1 82 ? -2.065 -9.912 -28.813 1.00 92.69 82 GLY A N 1
ATOM 620 C CA . GLY A 1 82 ? -3.482 -9.537 -28.711 1.00 92.69 82 GLY A CA 1
ATOM 621 C C . GLY A 1 82 ? -3.856 -8.730 -27.462 1.00 92.69 82 GLY A C 1
ATOM 622 O O . GLY A 1 82 ? -5.028 -8.409 -27.294 1.00 92.69 82 GLY A O 1
ATOM 623 N N . THR A 1 83 ? -2.883 -8.369 -26.624 1.00 94.88 83 THR A N 1
ATOM 624 C CA . THR A 1 83 ? -3.037 -7.405 -25.528 1.00 94.88 83 THR A CA 1
ATOM 625 C C . THR A 1 83 ? -2.150 -6.175 -25.745 1.00 94.88 83 THR A C 1
ATOM 627 O O . THR A 1 83 ? -1.359 -6.115 -26.692 1.00 94.88 83 THR A O 1
ATOM 630 N N . ILE A 1 84 ? -2.300 -5.178 -24.878 1.00 96.00 84 ILE A N 1
ATOM 631 C CA . ILE A 1 84 ? -1.544 -3.929 -24.891 1.00 96.00 84 ILE A CA 1
ATOM 632 C C . ILE A 1 84 ? -0.901 -3.744 -23.517 1.00 96.00 84 ILE A C 1
ATOM 634 O O . ILE A 1 84 ? -1.590 -3.759 -22.501 1.00 96.00 84 ILE A O 1
ATOM 638 N N . VAL A 1 85 ? 0.418 -3.547 -23.499 1.00 97.94 85 VAL A N 1
ATOM 639 C CA . VAL A 1 85 ? 1.145 -3.052 -22.326 1.00 97.94 85 VAL A CA 1
ATOM 640 C C . VAL A 1 85 ? 1.226 -1.538 -22.447 1.00 97.94 85 VAL A C 1
ATOM 642 O O . VAL A 1 85 ? 1.937 -1.005 -23.297 1.00 97.94 85 VAL A O 1
ATOM 645 N N . ASP A 1 86 ? 0.460 -0.846 -21.622 1.00 96.56 86 ASP A N 1
ATOM 646 C CA . ASP A 1 86 ? 0.379 0.611 -21.564 1.00 96.56 86 ASP A CA 1
ATOM 647 C C . ASP A 1 86 ? 0.735 1.152 -20.170 1.00 96.56 86 ASP A C 1
ATOM 649 O O . ASP A 1 86 ? 1.072 0.415 -19.240 1.00 96.56 86 ASP A O 1
ATOM 653 N N . TYR A 1 87 ? 0.646 2.472 -20.018 1.00 96.31 87 TYR A N 1
ATOM 654 C CA . TYR A 1 87 ? 0.904 3.153 -18.753 1.00 96.31 87 TYR A CA 1
ATOM 655 C C . TYR A 1 87 ? 0.064 2.612 -17.586 1.00 96.31 87 TYR A C 1
ATOM 657 O O . TYR A 1 87 ? 0.591 2.392 -16.493 1.00 96.31 87 TYR A O 1
ATOM 665 N N . SER A 1 88 ? -1.235 2.396 -17.815 1.00 92.62 88 SER A N 1
ATOM 666 C CA . SER A 1 88 ? -2.171 1.978 -16.770 1.00 92.62 88 SER A CA 1
ATOM 667 C C . SER A 1 88 ? -1.878 0.552 -16.318 1.00 92.62 88 SER A C 1
ATOM 669 O O . SER A 1 88 ? -1.714 0.308 -15.127 1.00 92.62 88 SER A O 1
ATOM 671 N N . SER A 1 89 ? -1.755 -0.386 -17.258 1.00 93.81 89 SER A N 1
ATOM 672 C CA . SER A 1 89 ? -1.514 -1.804 -16.968 1.00 93.81 89 SER A CA 1
ATOM 673 C C . SER A 1 89 ? -0.215 -2.019 -16.189 1.00 93.81 89 SER A C 1
ATOM 675 O O . SER A 1 89 ? -0.205 -2.791 -15.225 1.00 93.81 89 SER A O 1
ATOM 677 N N . VAL A 1 90 ? 0.861 -1.295 -16.524 1.00 96.88 90 VAL A N 1
ATOM 678 C CA . VAL A 1 90 ? 2.124 -1.377 -15.780 1.00 96.88 90 VAL A CA 1
ATOM 679 C C . VAL A 1 90 ? 1.970 -0.834 -14.366 1.00 96.88 90 VAL A C 1
ATOM 681 O O . VAL A 1 90 ? 2.351 -1.517 -13.414 1.00 96.88 90 VAL A O 1
ATOM 684 N N . ARG A 1 91 ? 1.360 0.342 -14.190 1.00 95.75 91 ARG A N 1
ATOM 685 C CA . ARG A 1 91 ? 1.187 0.932 -12.853 1.00 95.75 91 ARG A CA 1
ATOM 686 C C . ARG A 1 91 ? 0.254 0.108 -11.970 1.00 95.75 91 ARG A C 1
ATOM 688 O O . ARG A 1 91 ? 0.612 -0.161 -10.827 1.00 95.75 91 ARG A O 1
ATOM 695 N N . THR A 1 92 ? -0.871 -0.379 -12.488 1.00 93.19 92 THR A N 1
ATOM 696 C CA . THR A 1 92 ? -1.791 -1.255 -11.742 1.00 93.19 92 THR A CA 1
ATOM 697 C C . THR A 1 92 ? -1.133 -2.587 -11.362 1.00 93.19 92 THR A C 1
ATOM 699 O O . THR A 1 92 ? -1.307 -3.068 -10.241 1.00 93.19 92 THR A O 1
ATOM 702 N N . THR A 1 93 ? -0.311 -3.172 -12.240 1.00 95.75 93 THR A N 1
ATOM 703 C CA . THR A 1 93 ? 0.415 -4.423 -11.936 1.00 95.75 93 THR A CA 1
ATOM 704 C C . THR A 1 93 ? 1.496 -4.214 -10.876 1.00 95.75 93 THR A C 1
ATOM 706 O O . THR A 1 93 ? 1.658 -5.046 -9.980 1.00 95.75 93 THR A O 1
ATOM 709 N N . ILE A 1 94 ? 2.223 -3.092 -10.938 1.00 97.50 94 ILE A N 1
ATOM 710 C CA . ILE A 1 94 ? 3.174 -2.713 -9.887 1.00 97.50 94 ILE A CA 1
ATOM 711 C C . ILE A 1 94 ? 2.417 -2.524 -8.573 1.00 97.50 94 ILE A C 1
ATOM 713 O O . ILE A 1 94 ? 2.754 -3.184 -7.596 1.00 97.50 94 ILE A O 1
ATOM 717 N N . TYR A 1 95 ? 1.372 -1.691 -8.558 1.00 95.88 95 TYR A N 1
ATOM 718 C CA . TYR A 1 95 ? 0.572 -1.395 -7.369 1.00 95.88 95 TYR A CA 1
ATOM 719 C C . TYR A 1 95 ? 0.041 -2.666 -6.699 1.00 95.88 95 TYR A C 1
ATOM 721 O O . TYR A 1 95 ? 0.362 -2.911 -5.539 1.00 95.88 95 TYR A O 1
ATOM 729 N N . SER A 1 96 ? -0.671 -3.523 -7.437 1.00 93.69 96 SER A N 1
ATOM 730 C CA . SER A 1 96 ? -1.200 -4.796 -6.915 1.00 93.69 96 SER A CA 1
ATOM 731 C C . SER A 1 96 ? -0.106 -5.733 -6.398 1.00 93.69 96 SER A C 1
ATOM 733 O O . SER A 1 96 ? -0.322 -6.496 -5.461 1.00 93.69 96 SER A O 1
ATOM 735 N N . THR A 1 97 ? 1.105 -5.668 -6.954 1.00 96.19 97 THR A N 1
ATOM 736 C CA . THR A 1 97 ? 2.227 -6.474 -6.466 1.00 96.19 97 THR A CA 1
ATOM 737 C C . THR A 1 97 ? 2.903 -5.863 -5.238 1.00 96.19 97 THR A C 1
ATOM 739 O O . THR A 1 97 ? 3.374 -6.605 -4.373 1.00 96.19 97 THR A O 1
ATOM 742 N N . LEU A 1 98 ? 2.905 -4.534 -5.089 1.00 96.69 98 LEU A N 1
ATOM 743 C CA . LEU A 1 98 ? 3.399 -3.864 -3.883 1.00 96.69 98 LEU A CA 1
ATOM 744 C C . LEU A 1 98 ? 2.627 -4.268 -2.620 1.00 96.69 98 LEU A C 1
ATOM 746 O O . LEU A 1 98 ? 3.205 -4.250 -1.537 1.00 96.69 98 LEU A O 1
ATOM 750 N N . TYR A 1 99 ? 1.374 -4.717 -2.752 1.00 94.38 99 TYR A N 1
ATOM 751 C CA . TYR A 1 99 ? 0.597 -5.280 -1.640 1.00 94.38 99 TYR A CA 1
ATOM 752 C C . TYR A 1 99 ? 1.271 -6.504 -1.016 1.00 94.38 99 TYR A C 1
ATOM 754 O O . TYR A 1 99 ? 1.047 -6.792 0.156 1.00 94.38 99 TYR A O 1
ATOM 762 N N . VAL A 1 100 ? 2.075 -7.243 -1.787 1.00 94.56 100 VAL A N 1
ATOM 763 C CA . VAL A 1 100 ? 2.561 -8.572 -1.411 1.00 94.56 100 VAL A CA 1
ATOM 764 C C . VAL A 1 100 ? 4.078 -8.672 -1.649 1.00 94.56 100 VAL A C 1
ATOM 766 O O . VAL A 1 100 ? 4.509 -9.192 -2.683 1.00 94.56 100 VAL A O 1
ATOM 769 N N . PRO A 1 101 ? 4.913 -8.220 -0.686 1.00 95.81 101 PRO A N 1
ATOM 770 C CA . PRO A 1 101 ? 6.378 -8.257 -0.752 1.00 95.81 101 PRO A CA 1
ATOM 771 C C . PRO A 1 101 ? 7.011 -9.575 -1.203 1.00 95.81 101 PRO A C 1
ATOM 773 O O . PRO A 1 101 ? 7.961 -9.525 -1.988 1.00 95.81 101 PRO A O 1
ATOM 776 N N . PRO A 1 102 ? 6.491 -10.759 -0.822 1.00 93.81 102 PRO A N 1
ATOM 777 C CA . PRO A 1 102 ? 7.018 -12.028 -1.327 1.00 93.81 102 PRO A CA 1
ATOM 778 C C . PRO A 1 102 ? 7.030 -12.159 -2.860 1.00 93.81 102 PRO A C 1
ATOM 780 O O . PRO A 1 102 ? 7.790 -12.956 -3.404 1.00 93.81 102 PRO A O 1
ATOM 783 N N . TYR A 1 103 ? 6.217 -11.381 -3.581 1.00 95.00 103 TYR A N 1
ATOM 784 C CA . TYR A 1 103 ? 6.189 -11.380 -5.042 1.00 95.00 103 TYR A CA 1
ATOM 785 C C . TYR A 1 103 ? 7.105 -10.340 -5.702 1.00 95.00 103 TYR A C 1
ATOM 787 O O . TYR A 1 103 ? 7.245 -10.350 -6.928 1.00 95.00 103 TYR A O 1
ATOM 795 N N . TRP A 1 104 ? 7.759 -9.472 -4.932 1.00 97.12 104 TRP A N 1
ATOM 796 C CA . TRP A 1 104 ? 8.620 -8.413 -5.462 1.00 97.12 104 TRP A CA 1
ATOM 797 C C . TRP A 1 104 ? 9.810 -8.921 -6.293 1.00 97.12 104 TRP A C 1
ATOM 799 O O . TRP A 1 104 ? 10.063 -8.327 -7.344 1.00 97.12 104 TRP A O 1
ATOM 809 N N . PRO A 1 105 ? 10.485 -10.043 -5.954 1.00 96.94 105 PRO A N 1
ATOM 810 C CA . PRO A 1 105 ? 11.498 -10.631 -6.836 1.00 96.94 105 PRO A CA 1
ATOM 811 C C . PRO A 1 105 ? 10.957 -10.930 -8.240 1.00 96.94 105 PRO A C 1
ATOM 813 O O . PRO A 1 105 ? 11.574 -10.568 -9.242 1.00 96.94 105 PRO A O 1
ATOM 816 N N . ARG A 1 106 ? 9.749 -11.504 -8.335 1.00 96.88 106 ARG A N 1
ATOM 817 C CA . ARG A 1 106 ? 9.112 -11.812 -9.625 1.00 96.88 106 ARG A CA 1
ATOM 818 C C . ARG A 1 106 ? 8.767 -10.549 -10.410 1.00 96.88 106 ARG A C 1
ATOM 820 O O . ARG A 1 106 ? 9.020 -10.513 -11.612 1.00 96.88 106 ARG A O 1
ATOM 827 N N . LEU A 1 107 ? 8.240 -9.520 -9.742 1.00 98.00 107 LEU A N 1
ATOM 828 C CA . LEU A 1 107 ? 7.999 -8.222 -10.376 1.00 98.00 107 LEU A CA 1
ATOM 829 C C . LEU A 1 107 ? 9.294 -7.632 -10.932 1.00 98.00 107 LEU A C 1
ATOM 831 O O . LEU A 1 107 ? 9.300 -7.143 -12.056 1.00 98.00 107 LEU A O 1
ATOM 835 N N . SER A 1 108 ? 10.391 -7.714 -10.176 1.00 98.19 108 SER A N 1
ATOM 836 C CA . SER A 1 108 ? 11.677 -7.180 -10.623 1.00 98.19 108 SER A CA 1
ATOM 837 C C . SER A 1 108 ? 12.189 -7.852 -11.897 1.00 98.19 108 SER A C 1
ATOM 839 O O . SER A 1 108 ? 12.677 -7.159 -12.783 1.00 98.19 108 SER A O 1
ATOM 841 N N . ASN A 1 109 ? 12.002 -9.169 -12.039 1.00 97.81 109 ASN A N 1
ATOM 842 C CA . ASN A 1 109 ? 12.337 -9.892 -13.267 1.00 97.81 109 ASN A CA 1
ATOM 843 C C . ASN A 1 109 ? 11.479 -9.400 -14.439 1.00 97.81 109 ASN A C 1
ATOM 845 O O . ASN A 1 109 ? 12.013 -9.013 -15.472 1.00 97.81 109 ASN A O 1
ATOM 849 N N . CYS A 1 110 ? 10.159 -9.311 -14.242 1.00 98.31 110 CYS A N 1
ATOM 850 C CA . CYS A 1 110 ? 9.238 -8.851 -15.285 1.00 98.31 110 CYS A CA 1
ATOM 851 C C . CYS A 1 110 ? 9.546 -7.417 -15.745 1.00 98.31 110 CYS A C 1
ATOM 853 O O . CYS A 1 110 ? 9.512 -7.130 -16.937 1.00 98.31 110 CYS A O 1
ATOM 855 N N . LEU A 1 111 ? 9.846 -6.512 -14.808 1.00 98.44 111 LEU A N 1
ATOM 856 C CA . LEU A 1 111 ? 10.201 -5.128 -15.124 1.00 98.44 111 LEU A CA 1
ATOM 857 C C . LEU A 1 111 ? 11.574 -5.029 -15.790 1.00 98.44 111 LEU A C 1
ATOM 859 O O . LEU A 1 111 ? 11.745 -4.204 -16.682 1.00 98.44 111 LEU A O 1
ATOM 863 N N . ASN A 1 112 ? 12.541 -5.855 -15.389 1.00 98.25 112 ASN A N 1
ATOM 864 C CA . ASN A 1 112 ? 13.841 -5.905 -16.047 1.00 98.25 112 ASN A CA 1
ATOM 865 C C . ASN A 1 112 ? 13.702 -6.331 -17.514 1.00 98.25 112 ASN A C 1
ATOM 867 O O . ASN A 1 112 ? 14.259 -5.674 -18.390 1.00 98.25 112 ASN A O 1
ATOM 871 N N . ASP A 1 113 ? 12.941 -7.386 -17.795 1.00 98.19 113 ASP A N 1
ATOM 872 C CA . ASP A 1 113 ? 12.732 -7.866 -19.165 1.00 98.19 113 ASP A CA 1
ATOM 873 C C . ASP A 1 113 ? 11.978 -6.823 -20.001 1.00 98.19 113 ASP A C 1
ATOM 875 O O . ASP A 1 113 ? 12.395 -6.494 -21.114 1.00 98.19 113 ASP A O 1
ATOM 879 N N . LEU A 1 114 ? 10.954 -6.194 -19.411 1.00 98.00 114 LEU A N 1
ATOM 880 C CA . LEU A 1 114 ? 10.197 -5.119 -20.049 1.00 98.00 114 LEU A CA 1
ATOM 881 C C . LEU A 1 114 ? 11.082 -3.912 -20.398 1.00 98.00 114 LEU A C 1
ATOM 883 O O . LEU A 1 114 ? 10.991 -3.389 -21.508 1.00 98.00 114 LEU A O 1
ATOM 887 N N . LEU A 1 115 ? 11.976 -3.493 -19.494 1.00 97.31 115 LEU A N 1
ATOM 888 C CA . LEU A 1 115 ? 12.956 -2.428 -19.754 1.00 97.31 115 LEU A CA 1
ATOM 889 C C . LEU A 1 115 ? 13.950 -2.791 -20.869 1.00 97.31 115 LEU A C 1
ATOM 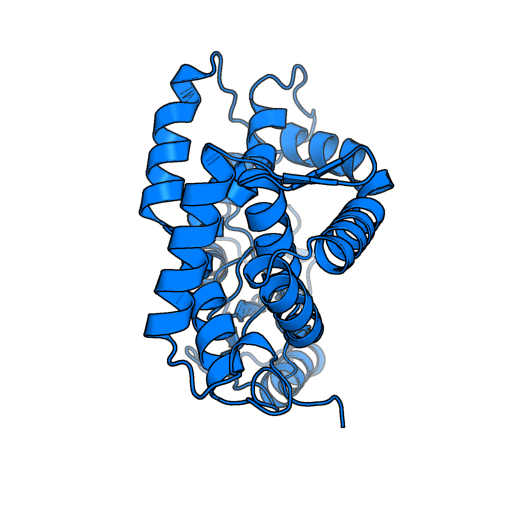891 O O . LEU A 1 115 ? 14.493 -1.896 -21.514 1.00 97.31 115 LEU A O 1
ATOM 895 N N . ASN A 1 116 ? 14.179 -4.083 -21.111 1.00 96.12 116 ASN A N 1
ATOM 896 C CA . ASN A 1 116 ? 15.014 -4.590 -22.201 1.00 96.12 116 ASN A CA 1
ATOM 897 C C . ASN A 1 116 ? 14.216 -4.889 -23.486 1.00 96.12 116 ASN A C 1
ATOM 899 O O . ASN A 1 116 ? 14.777 -5.409 -24.451 1.00 96.12 116 ASN A O 1
ATOM 903 N N . GLY A 1 117 ? 12.929 -4.527 -23.528 1.00 95.94 117 GLY A N 1
ATOM 904 C CA . GLY A 1 117 ? 12.078 -4.641 -24.712 1.00 95.94 117 GLY A CA 1
ATOM 905 C C . GLY A 1 117 ? 11.347 -5.976 -24.864 1.00 95.94 117 GLY A C 1
ATOM 906 O O . GLY A 1 117 ? 10.759 -6.202 -25.921 1.00 95.94 117 GLY A O 1
ATOM 907 N N . ASP A 1 118 ? 11.348 -6.839 -23.844 1.00 97.81 118 ASP A N 1
ATOM 908 C CA . ASP A 1 118 ? 10.576 -8.084 -23.836 1.00 97.81 118 ASP A CA 1
ATOM 909 C C . ASP A 1 118 ? 9.382 -7.999 -22.861 1.00 97.81 118 ASP A C 1
ATOM 911 O O . ASP A 1 118 ? 9.547 -8.117 -21.645 1.00 97.81 118 ASP A O 1
ATOM 915 N N . PRO A 1 119 ? 8.150 -7.800 -23.364 1.00 97.94 119 PRO A N 1
ATOM 916 C CA . PRO A 1 119 ? 6.965 -7.705 -22.519 1.00 97.94 119 PRO A CA 1
ATOM 917 C C . PRO A 1 119 ? 6.396 -9.070 -22.098 1.00 97.94 119 PRO A C 1
ATOM 919 O O . PRO A 1 119 ? 5.428 -9.095 -21.337 1.00 97.94 119 PRO A O 1
ATOM 922 N N . ALA A 1 120 ? 6.926 -10.203 -22.581 1.00 98.19 120 ALA A N 1
ATOM 923 C CA . ALA A 1 120 ? 6.264 -11.504 -22.464 1.00 98.19 120 ALA A CA 1
ATOM 924 C C . ALA A 1 120 ? 6.001 -11.924 -21.010 1.00 98.19 120 ALA A C 1
ATOM 926 O O . ALA A 1 120 ? 4.866 -12.255 -20.649 1.00 98.19 120 ALA A O 1
ATOM 927 N N . ALA A 1 121 ? 7.034 -11.865 -20.164 1.00 97.62 121 ALA A N 1
ATOM 928 C CA . ALA A 1 121 ? 6.934 -12.226 -18.752 1.00 97.62 121 ALA A CA 1
ATOM 929 C C . ALA A 1 121 ? 5.996 -11.280 -17.987 1.00 97.62 121 ALA A C 1
ATOM 931 O O . ALA A 1 121 ? 5.188 -11.729 -17.168 1.00 97.62 121 ALA A O 1
ATOM 932 N N . PHE A 1 122 ? 6.060 -9.980 -18.295 1.00 98.38 122 PHE A N 1
ATOM 933 C CA . PHE A 1 122 ? 5.187 -8.977 -17.697 1.00 98.38 122 PHE A CA 1
ATOM 934 C C . PHE A 1 122 ? 3.716 -9.222 -18.053 1.00 98.38 122 PHE A C 1
ATOM 936 O O . PHE A 1 122 ? 2.874 -9.248 -17.159 1.00 98.38 122 PHE A O 1
ATOM 943 N N . VAL A 1 123 ? 3.402 -9.462 -19.330 1.00 97.69 123 VAL A N 1
ATOM 944 C CA . VAL A 1 123 ? 2.031 -9.735 -19.794 1.00 97.69 123 VAL A CA 1
ATOM 945 C C . VAL A 1 123 ? 1.449 -10.965 -19.109 1.00 97.69 123 VAL A C 1
ATOM 947 O O . VAL A 1 123 ? 0.319 -10.918 -18.622 1.00 97.69 123 VAL A O 1
ATOM 950 N N . GLN A 1 124 ? 2.219 -12.054 -19.033 1.00 96.06 124 GLN A N 1
ATOM 951 C CA . GLN A 1 124 ? 1.781 -13.258 -18.332 1.00 96.06 124 GLN A CA 1
ATOM 952 C C . GLN A 1 124 ? 1.489 -12.953 -16.857 1.00 96.06 124 GLN A C 1
ATOM 954 O O . GLN A 1 124 ? 0.449 -13.342 -16.329 1.00 96.06 124 GLN A O 1
ATOM 959 N N . TYR A 1 125 ? 2.392 -12.233 -16.194 1.00 96.00 125 TYR A N 1
ATOM 960 C CA . TYR A 1 125 ? 2.244 -11.910 -14.783 1.00 96.00 125 TYR A CA 1
ATOM 961 C C . TYR A 1 125 ? 1.054 -10.990 -14.492 1.00 96.00 125 TYR A C 1
ATOM 963 O O . TYR A 1 125 ? 0.305 -11.239 -13.548 1.00 96.00 125 TYR A O 1
ATOM 971 N N . ALA A 1 126 ? 0.847 -9.963 -15.318 1.00 94.44 126 ALA A N 1
ATOM 972 C CA . ALA A 1 126 ? -0.296 -9.063 -15.219 1.00 94.44 126 ALA A CA 1
ATOM 973 C C . ALA A 1 126 ? -1.622 -9.822 -15.391 1.00 94.44 126 ALA A C 1
ATOM 975 O O . ALA A 1 126 ? -2.558 -9.609 -14.624 1.00 94.44 126 ALA A O 1
ATOM 976 N N . ALA A 1 127 ? -1.687 -10.767 -16.337 1.00 92.19 127 ALA A N 1
ATOM 977 C CA . ALA A 1 127 ? -2.862 -11.614 -16.526 1.00 92.19 127 ALA A CA 1
ATOM 978 C C . ALA A 1 127 ? -3.128 -12.528 -15.317 1.00 92.19 127 ALA A C 1
ATOM 980 O O . ALA A 1 127 ? -4.272 -12.656 -14.891 1.00 92.19 127 ALA A O 1
ATOM 981 N N . GLU A 1 128 ? -2.088 -13.129 -14.727 1.00 90.81 128 GLU A N 1
ATOM 982 C CA . GLU A 1 128 ? -2.220 -13.926 -13.499 1.00 90.81 128 GLU A CA 1
ATOM 983 C C . GLU A 1 128 ? -2.729 -13.088 -12.318 1.00 90.81 128 GLU A C 1
ATOM 985 O O . GLU A 1 128 ? -3.540 -13.572 -11.528 1.00 90.81 128 GLU A O 1
ATOM 990 N N . ARG A 1 129 ? -2.275 -11.832 -12.201 1.00 86.12 129 ARG A N 1
ATOM 991 C CA . ARG A 1 129 ? -2.759 -10.898 -11.176 1.00 86.12 129 ARG A CA 1
ATOM 992 C C . ARG A 1 129 ? -4.227 -10.548 -11.375 1.00 86.12 129 ARG A C 1
ATOM 994 O O . ARG A 1 129 ? -4.997 -10.699 -10.436 1.00 86.12 129 ARG A O 1
ATOM 1001 N N . ALA A 1 130 ? -4.618 -10.190 -12.596 1.00 81.62 130 ALA A N 1
ATOM 1002 C CA . ALA A 1 130 ? -6.002 -9.858 -12.922 1.00 81.62 130 ALA A CA 1
ATOM 1003 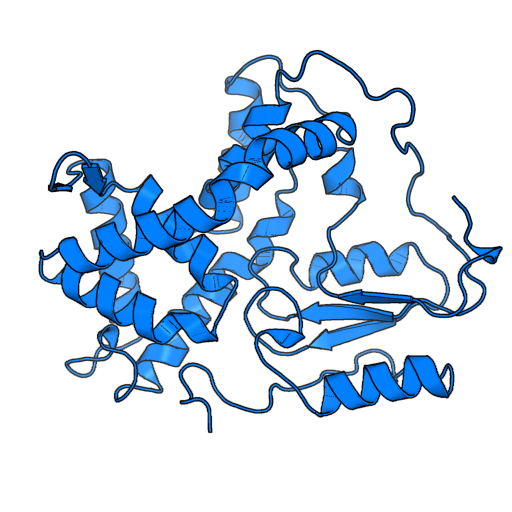C C . ALA A 1 130 ? -6.957 -11.061 -12.779 1.00 81.62 130 ALA A C 1
ATOM 1005 O O . ALA A 1 130 ? -8.082 -10.919 -12.311 1.00 81.62 130 ALA A O 1
ATOM 1006 N N . ALA A 1 131 ? -6.522 -12.274 -13.140 1.00 73.25 131 ALA A N 1
ATOM 1007 C CA . ALA A 1 131 ? -7.352 -13.478 -13.036 1.00 73.25 131 ALA A CA 1
ATOM 1008 C C . ALA A 1 131 ? -7.702 -13.850 -11.584 1.00 73.25 131 ALA A C 1
ATOM 1010 O O . ALA A 1 131 ? -8.757 -14.436 -11.343 1.00 7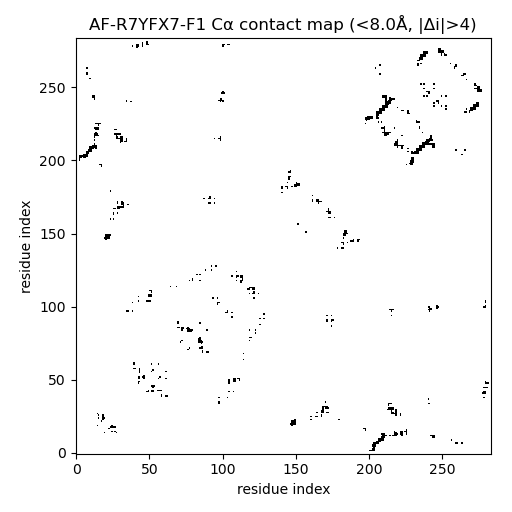3.25 131 ALA A O 1
ATOM 1011 N N . GLY A 1 132 ? -6.856 -13.484 -10.614 1.00 60.06 132 GLY A N 1
ATOM 1012 C CA . GLY A 1 132 ? -7.147 -13.647 -9.186 1.00 60.06 132 GLY A CA 1
ATOM 1013 C C . GLY A 1 132 ? -8.304 -12.776 -8.675 1.00 60.06 132 GLY A C 1
ATOM 1014 O O . GLY A 1 132 ? -8.824 -13.042 -7.593 1.00 60.06 132 GLY A O 1
ATOM 1015 N N . GLU A 1 133 ? -8.730 -11.774 -9.451 1.00 58.16 133 GLU A N 1
ATOM 1016 C CA . GLU A 1 133 ? -9.744 -10.777 -9.074 1.00 58.16 133 GLU A CA 1
ATOM 1017 C C . GLU A 1 133 ? -11.137 -11.065 -9.691 1.00 58.16 133 GLU A C 1
ATOM 1019 O O . GLU A 1 133 ? -12.144 -10.506 -9.257 1.00 58.16 133 GLU A O 1
ATOM 1024 N N . GLY A 1 134 ? -11.234 -11.989 -10.658 1.00 46.00 134 GLY A N 1
ATOM 1025 C CA . GLY A 1 134 ? -12.351 -12.098 -11.617 1.00 46.00 134 GLY A CA 1
ATOM 1026 C C . GLY A 1 134 ? -13.743 -12.528 -11.112 1.00 46.00 134 GLY A C 1
ATOM 1027 O O . GLY A 1 134 ? -14.710 -12.377 -11.853 1.00 46.00 134 GLY A O 1
ATOM 1028 N N . GLU A 1 135 ? -13.893 -13.023 -9.878 1.00 44.84 135 GLU A N 1
ATOM 1029 C CA . GLU A 1 135 ? -15.214 -13.247 -9.238 1.00 44.84 135 GLU A CA 1
ATOM 1030 C C . GLU A 1 135 ? -15.516 -12.240 -8.114 1.00 44.84 135 GLU A C 1
ATOM 1032 O O . GLU A 1 135 ? -16.664 -12.099 -7.691 1.00 44.84 135 GLU A O 1
ATOM 1037 N N . GLN A 1 136 ? -14.504 -11.506 -7.642 1.00 55.44 136 GLN A N 1
ATOM 1038 C CA . GLN A 1 136 ? -14.648 -10.544 -6.548 1.00 55.44 136 GLN A CA 1
ATOM 1039 C C . GLN A 1 136 ? -15.266 -9.220 -7.020 1.00 55.44 136 GLN A C 1
ATOM 1041 O O . GLN A 1 136 ? -15.883 -8.516 -6.223 1.00 55.44 136 GLN A O 1
ATOM 1046 N N . ASP A 1 137 ? -15.171 -8.917 -8.314 1.00 63.09 137 ASP A N 1
ATOM 1047 C CA . ASP A 1 137 ? -15.397 -7.582 -8.873 1.00 63.09 137 ASP A CA 1
ATOM 1048 C C . ASP A 1 137 ? -16.837 -7.051 -8.687 1.00 63.09 137 ASP A C 1
ATOM 1050 O O . ASP A 1 137 ? -17.051 -5.943 -8.193 1.00 63.09 137 ASP A O 1
ATOM 1054 N N . GLN A 1 138 ? -17.875 -7.862 -8.949 1.00 77.56 138 GLN A N 1
ATOM 1055 C CA . GLN A 1 138 ? -19.259 -7.368 -8.815 1.00 77.56 138 GLN A CA 1
ATOM 1056 C C . GLN A 1 138 ? -19.723 -7.219 -7.363 1.00 77.56 138 GLN A C 1
ATOM 1058 O O . GLN A 1 138 ? -20.460 -6.283 -7.039 1.00 77.56 138 GLN A O 1
ATOM 1063 N N . ALA A 1 139 ? -19.312 -8.134 -6.481 1.00 85.81 139 ALA A N 1
ATOM 1064 C CA . ALA A 1 139 ? -19.628 -8.031 -5.061 1.00 85.81 139 ALA A CA 1
ATOM 1065 C C . ALA A 1 139 ? -18.871 -6.860 -4.425 1.00 85.81 139 ALA A C 1
ATOM 1067 O O . ALA A 1 139 ? -19.462 -6.108 -3.649 1.00 85.81 139 ALA A O 1
ATOM 1068 N N . PHE A 1 140 ? -17.601 -6.675 -4.798 1.00 85.50 140 PHE A N 1
ATOM 1069 C CA . PHE A 1 140 ? -16.772 -5.567 -4.345 1.00 85.50 140 PHE A CA 1
ATOM 1070 C C . PHE A 1 140 ? -17.429 -4.224 -4.668 1.00 85.50 140 PHE A C 1
ATOM 1072 O O . PHE A 1 140 ? -17.726 -3.466 -3.743 1.00 85.50 140 PHE A O 1
ATOM 1079 N N . SER A 1 141 ? -17.761 -3.963 -5.938 1.00 86.62 141 SER A N 1
ATOM 1080 C CA . SER A 1 141 ? -18.415 -2.708 -6.327 1.00 86.62 141 SER A CA 1
ATOM 1081 C C . SER A 1 141 ? -19.817 -2.584 -5.719 1.00 86.62 141 SER A C 1
ATOM 1083 O O . SER A 1 141 ? -20.181 -1.522 -5.217 1.00 86.62 141 SER A O 1
ATOM 1085 N N . GLY A 1 142 ? -20.588 -3.674 -5.644 1.00 89.50 142 GLY A N 1
ATOM 1086 C CA . GLY A 1 142 ? -21.914 -3.671 -5.020 1.00 89.50 142 GLY A CA 1
ATOM 1087 C C . GLY A 1 142 ? -21.915 -3.268 -3.540 1.00 89.50 142 GLY A C 1
ATOM 1088 O O . GLY A 1 142 ? -22.727 -2.434 -3.132 1.00 89.50 142 GLY A O 1
ATOM 1089 N N . ILE A 1 143 ? -21.004 -3.834 -2.744 1.00 90.69 143 ILE A N 1
ATOM 1090 C CA . ILE A 1 143 ? -20.866 -3.541 -1.309 1.00 90.69 143 ILE A CA 1
ATOM 1091 C C . ILE A 1 143 ? -20.287 -2.139 -1.118 1.00 90.69 143 ILE A C 1
ATOM 1093 O O . ILE A 1 143 ? -20.907 -1.292 -0.476 1.00 90.69 143 ILE A O 1
ATOM 1097 N N . ARG A 1 144 ? -19.145 -1.857 -1.751 1.00 91.19 144 ARG A N 1
ATOM 1098 C CA . ARG A 1 144 ? -18.419 -0.588 -1.623 1.00 91.19 144 ARG A CA 1
ATOM 1099 C C . ARG A 1 144 ? -19.279 0.610 -2.015 1.00 91.19 144 ARG A C 1
ATOM 1101 O O . ARG A 1 144 ? -19.332 1.606 -1.294 1.00 91.19 144 ARG A O 1
ATOM 1108 N N . CYS A 1 145 ? -19.988 0.524 -3.139 1.00 92.62 145 CYS A N 1
ATOM 1109 C CA . CYS A 1 145 ? -20.854 1.611 -3.585 1.00 92.62 145 CYS A CA 1
ATOM 1110 C C . CYS A 1 145 ? -22.162 1.694 -2.785 1.00 92.62 145 CYS A C 1
ATOM 1112 O O . CYS A 1 145 ? -22.744 2.778 -2.685 1.00 92.62 145 CYS A O 1
ATOM 1114 N N . GLY A 1 146 ? -22.612 0.583 -2.194 1.00 93.69 146 GLY A N 1
ATOM 1115 C CA . GLY A 1 146 ? -23.716 0.558 -1.236 1.00 93.69 146 GLY A CA 1
ATOM 1116 C C . GLY A 1 146 ? -23.386 1.270 0.080 1.00 93.69 146 GLY A C 1
ATOM 1117 O O . GLY A 1 146 ? -24.236 1.990 0.605 1.00 93.69 146 GLY A O 1
ATOM 1118 N N . ASP A 1 147 ? -22.154 1.127 0.572 1.00 94.19 147 ASP A N 1
ATOM 1119 C CA . ASP A 1 147 ? -21.680 1.777 1.799 1.00 94.19 147 ASP A CA 1
ATOM 1120 C C . ASP A 1 147 ? -21.460 3.288 1.620 1.00 94.19 147 ASP A C 1
ATOM 1122 O O . ASP A 1 147 ? -21.743 4.086 2.516 1.00 94.19 147 ASP A O 1
ATOM 1126 N N . LYS A 1 148 ? -20.979 3.710 0.448 1.00 92.25 148 LYS A N 1
ATOM 1127 C CA . LYS A 1 148 ? -20.622 5.108 0.165 1.00 92.25 148 LYS A CA 1
ATOM 1128 C C . LYS A 1 148 ? -21.828 6.041 0.032 1.00 92.25 148 LYS A C 1
ATOM 1130 O O . LYS A 1 148 ? -22.738 5.767 -0.749 1.00 92.25 148 LYS A O 1
ATOM 1135 N N . SER A 1 149 ? -21.770 7.216 0.673 1.00 89.94 149 SER A N 1
ATOM 1136 C CA . SER A 1 149 ? -22.713 8.332 0.446 1.00 89.94 149 SER A CA 1
ATOM 1137 C C . SER A 1 149 ? -22.399 9.142 -0.810 1.00 89.94 149 SER A C 1
ATOM 1139 O O . SER A 1 149 ? -23.312 9.640 -1.469 1.00 89.94 149 SER A O 1
ATOM 1141 N N . VAL A 1 150 ? -21.115 9.306 -1.133 1.00 90.06 150 VAL A N 1
ATOM 1142 C CA . VAL A 1 150 ? -20.669 10.217 -2.193 1.00 90.06 150 VAL A CA 1
ATOM 1143 C C . VAL A 1 150 ? -20.997 9.685 -3.584 1.00 90.06 150 VAL A C 1
ATOM 1145 O O . VAL A 1 150 ? -20.881 8.490 -3.859 1.00 90.06 150 VAL A O 1
ATOM 1148 N N . ARG A 1 151 ? -21.409 10.595 -4.466 1.00 92.25 151 ARG A N 1
ATOM 1149 C CA . ARG A 1 151 ? -21.659 10.374 -5.894 1.00 92.25 151 ARG A CA 1
ATOM 1150 C C . ARG A 1 151 ? -21.095 11.570 -6.653 1.00 92.25 151 ARG A C 1
ATOM 1152 O O . ARG A 1 151 ? -21.145 12.682 -6.131 1.00 92.25 151 ARG A O 1
ATOM 1159 N N . ALA A 1 152 ? -20.600 11.344 -7.864 1.00 92.12 152 ALA A N 1
ATOM 1160 C CA . ALA A 1 152 ? -20.144 12.414 -8.745 1.00 92.12 152 ALA A CA 1
ATOM 1161 C C . ALA A 1 152 ? -21.076 12.486 -9.949 1.00 92.12 152 ALA A C 1
ATOM 1163 O O . ALA A 1 152 ? -21.271 11.477 -10.621 1.00 92.12 152 ALA A O 1
ATOM 1164 N N . SER A 1 153 ? -21.654 13.653 -10.231 1.00 89.12 153 SER A N 1
ATOM 1165 C CA . SER A 1 153 ? -22.644 13.826 -11.306 1.00 89.12 153 SER A CA 1
ATOM 1166 C C . SER A 1 153 ? -22.019 13.884 -12.706 1.00 89.12 153 SER A C 1
ATOM 1168 O O . SER A 1 153 ? -22.702 13.708 -13.716 1.00 89.12 153 SER A O 1
ATOM 1170 N N . SER A 1 154 ? -20.708 14.120 -12.767 1.00 90.56 154 SER A N 1
ATOM 1171 C CA . SER A 1 154 ? -19.930 14.273 -13.992 1.00 90.56 154 SER A CA 1
ATOM 1172 C C . SER A 1 154 ? -18.464 13.912 -13.753 1.00 90.56 154 SER A C 1
ATOM 1174 O O . SER A 1 154 ? -17.972 13.968 -12.627 1.00 90.56 154 SER A O 1
ATOM 1176 N N . ALA A 1 155 ? -17.731 13.601 -14.825 1.00 89.44 155 ALA A N 1
ATOM 1177 C CA . ALA A 1 155 ? -16.296 13.326 -14.736 1.00 89.44 155 ALA A CA 1
ATOM 1178 C C . ALA A 1 155 ? -15.489 14.528 -14.205 1.00 89.44 155 ALA A C 1
ATOM 1180 O O . ALA A 1 155 ? -14.489 14.339 -13.519 1.00 89.44 155 ALA A O 1
ATOM 1181 N N . SER A 1 156 ? -15.935 15.764 -14.469 1.00 93.56 156 SER A N 1
ATOM 1182 C CA . SER A 1 156 ? -15.270 16.982 -13.985 1.00 93.56 156 SER A CA 1
ATOM 1183 C C . SER A 1 156 ? -15.243 17.103 -12.461 1.00 93.56 156 SER A C 1
ATOM 1185 O O . SER A 1 156 ? -14.305 17.682 -11.925 1.00 93.56 156 SER A O 1
ATOM 1187 N N . GLU A 1 157 ? -16.220 16.532 -11.751 1.00 93.06 157 GLU A N 1
ATOM 1188 C CA . GLU A 1 157 ? -16.229 16.529 -10.279 1.00 93.06 157 GLU A CA 1
ATOM 1189 C C . GLU A 1 157 ? -15.147 15.620 -9.679 1.00 93.06 157 GLU A C 1
ATOM 1191 O O . GLU A 1 157 ? -14.771 15.798 -8.523 1.00 93.06 157 GLU A O 1
ATOM 1196 N N . LEU A 1 158 ? -14.614 14.676 -10.462 1.00 93.06 158 LEU A N 1
ATOM 1197 C CA . LEU A 1 158 ? -13.534 13.786 -10.039 1.00 93.06 158 LEU A CA 1
ATOM 1198 C C . LEU A 1 158 ? -12.140 14.365 -10.318 1.00 93.06 158 LEU A C 1
ATOM 1200 O O . LEU A 1 158 ? -11.165 13.863 -9.770 1.00 93.06 158 LEU A O 1
ATOM 1204 N N . VAL A 1 159 ? -12.019 15.431 -11.120 1.00 94.12 159 VAL A N 1
ATOM 1205 C CA . VAL A 1 159 ? -10.715 16.045 -11.447 1.00 94.12 159 VAL A CA 1
ATOM 1206 C C . VAL A 1 159 ? -9.928 16.447 -10.191 1.00 94.12 159 VAL A C 1
ATOM 1208 O O . VAL A 1 159 ? -8.786 16.006 -10.068 1.00 94.12 159 VAL A O 1
ATOM 1211 N N . PRO A 1 160 ? -10.518 17.147 -9.198 1.00 94.81 160 PRO A N 1
ATOM 1212 C CA . PRO A 1 160 ? -9.801 17.475 -7.963 1.00 94.81 160 PRO A CA 1
ATOM 1213 C C . PRO A 1 160 ? -9.357 16.244 -7.160 1.00 94.81 160 PRO A C 1
ATOM 1215 O O . PRO A 1 160 ? -8.377 16.309 -6.421 1.00 94.81 160 PRO A O 1
ATOM 1218 N N . VAL A 1 161 ? -10.072 15.120 -7.289 1.00 94.56 161 VAL A N 1
ATOM 1219 C CA . VAL A 1 161 ? -9.705 13.855 -6.638 1.00 94.56 161 VAL A CA 1
ATOM 1220 C C . VAL A 1 161 ? -8.446 13.285 -7.285 1.00 94.56 161 VAL A C 1
ATOM 1222 O O . VAL A 1 161 ? -7.517 12.921 -6.569 1.00 94.56 161 VAL A O 1
ATOM 1225 N N . TYR A 1 162 ? -8.372 13.260 -8.620 1.00 94.56 162 TYR A N 1
ATOM 1226 C CA . TYR A 1 162 ? -7.169 12.815 -9.333 1.00 94.56 162 TYR A CA 1
ATOM 1227 C C . TYR A 1 162 ? -5.961 13.708 -9.045 1.00 94.56 162 TYR A C 1
ATOM 1229 O O . TYR A 1 162 ? -4.866 13.188 -8.827 1.00 94.56 162 TYR A O 1
ATOM 1237 N N . ASP A 1 163 ? -6.157 15.028 -8.979 1.00 95.44 163 ASP A N 1
ATOM 1238 C CA . ASP A 1 163 ? -5.092 15.970 -8.622 1.00 95.44 163 ASP A CA 1
ATOM 1239 C C . ASP A 1 163 ? -4.550 15.691 -7.210 1.00 95.44 163 ASP A C 1
ATOM 1241 O O . ASP A 1 163 ? -3.337 15.651 -6.998 1.00 95.44 163 ASP A O 1
ATOM 1245 N N . GLU A 1 164 ? -5.435 15.437 -6.240 1.00 95.56 164 GLU A N 1
ATOM 1246 C CA . GLU A 1 164 ? 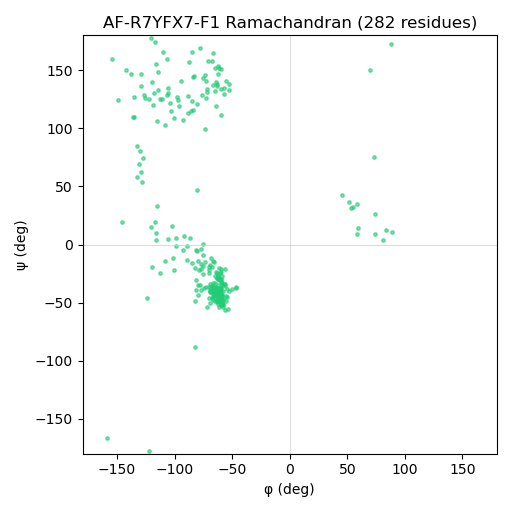-5.034 15.102 -4.870 1.00 95.56 164 GLU A CA 1
ATOM 1247 C C . GLU A 1 164 ? -4.327 13.741 -4.785 1.00 95.56 164 GLU A C 1
ATOM 1249 O O . GLU A 1 164 ? -3.325 13.618 -4.077 1.00 95.56 164 GLU A O 1
ATOM 1254 N N . LEU A 1 165 ? -4.794 12.729 -5.525 1.00 96.06 165 LEU A N 1
ATOM 1255 C CA . LEU A 1 165 ? -4.119 11.430 -5.621 1.00 96.06 165 LEU A CA 1
ATOM 1256 C C . LEU A 1 165 ? -2.703 11.579 -6.188 1.00 96.06 165 LEU A C 1
ATOM 1258 O O . LEU A 1 165 ? -1.752 11.064 -5.599 1.00 96.06 165 LEU A O 1
ATOM 1262 N N . GLY A 1 166 ? -2.545 12.335 -7.279 1.00 95.00 166 GLY A N 1
ATOM 1263 C CA . GLY A 1 166 ? -1.243 12.613 -7.888 1.00 95.00 166 GLY A CA 1
ATOM 1264 C C . GLY A 1 166 ? -0.317 13.439 -6.990 1.00 95.00 166 GLY A C 1
ATOM 1265 O O . GLY A 1 166 ? 0.896 13.230 -6.991 1.00 95.00 166 GLY A O 1
ATOM 1266 N N . ARG A 1 167 ? -0.870 14.344 -6.171 1.00 95.88 167 ARG A N 1
ATOM 1267 C CA . ARG A 1 167 ? -0.105 15.107 -5.171 1.00 95.88 167 ARG A CA 1
ATOM 1268 C C . ARG A 1 167 ? 0.385 14.227 -4.019 1.00 95.88 167 ARG A C 1
ATOM 1270 O O . ARG A 1 167 ? 1.442 14.505 -3.454 1.00 95.88 167 ARG A O 1
ATOM 1277 N N . ARG A 1 168 ? -0.389 13.209 -3.634 1.00 95.69 168 ARG A N 1
ATOM 1278 C CA . ARG A 1 168 ? -0.050 12.285 -2.539 1.00 95.69 168 ARG A CA 1
ATOM 1279 C C . ARG A 1 168 ? 0.909 11.184 -2.959 1.00 95.69 168 ARG A C 1
ATOM 1281 O O . ARG A 1 168 ? 1.776 10.828 -2.169 1.00 95.69 168 ARG A O 1
ATOM 1288 N N . SER A 1 169 ? 0.741 10.651 -4.164 1.00 97.06 169 SER A N 1
ATOM 1289 C CA . SER A 1 169 ? 1.626 9.635 -4.719 1.00 97.06 169 SER A CA 1
ATOM 1290 C C . SER A 1 169 ? 1.954 9.957 -6.168 1.00 97.06 169 SER A C 1
ATOM 1292 O O . SER A 1 169 ? 1.125 9.810 -7.071 1.00 97.06 169 SER A O 1
ATOM 1294 N N . LYS A 1 170 ? 3.210 10.349 -6.391 1.00 94.75 170 LYS A N 1
ATOM 1295 C CA . LYS A 1 170 ? 3.746 10.592 -7.731 1.00 94.75 170 LYS A CA 1
ATOM 1296 C C . LYS A 1 170 ? 3.810 9.291 -8.529 1.00 94.75 170 LYS A C 1
ATOM 1298 O O . LYS A 1 170 ? 3.605 9.308 -9.743 1.00 94.75 170 LYS A O 1
ATOM 1303 N N . TRP A 1 171 ? 4.145 8.183 -7.867 1.00 95.56 171 TRP A N 1
ATOM 1304 C CA . TRP A 1 171 ? 4.468 6.939 -8.556 1.00 95.56 171 TRP A CA 1
ATOM 1305 C C . TRP A 1 171 ? 3.242 6.170 -9.011 1.00 95.56 171 TRP A C 1
ATOM 1307 O O . TRP A 1 171 ? 3.264 5.638 -10.118 1.00 95.56 171 TRP A O 1
ATOM 1317 N N . LEU A 1 172 ? 2.213 6.062 -8.162 1.00 96.00 172 LEU A N 1
ATOM 1318 C CA . LEU A 1 172 ? 1.084 5.147 -8.377 1.00 96.00 172 LEU A CA 1
ATOM 1319 C C . LEU A 1 172 ? -0.258 5.711 -7.853 1.00 96.00 172 LEU A C 1
ATOM 1321 O O . LEU A 1 172 ? -1.197 4.948 -7.659 1.00 96.00 172 LEU A O 1
ATOM 1325 N N . GLY A 1 173 ? -0.390 7.027 -7.633 1.00 93.94 173 GLY A N 1
ATOM 1326 C CA . GLY A 1 173 ? -1.576 7.619 -6.990 1.00 93.94 173 GLY A CA 1
ATOM 1327 C C . GLY A 1 173 ? -2.912 7.388 -7.709 1.00 93.94 173 GLY A C 1
ATOM 1328 O O . GLY A 1 173 ? -3.929 7.141 -7.078 1.00 93.94 173 GLY A O 1
ATOM 1329 N N . ASP A 1 174 ? -2.921 7.416 -9.034 1.00 90.31 174 ASP A N 1
ATOM 1330 C CA . ASP A 1 174 ? -4.083 7.114 -9.883 1.00 90.31 174 ASP A CA 1
ATOM 1331 C C . ASP A 1 174 ? -4.330 5.606 -10.094 1.00 90.31 174 ASP A C 1
ATOM 1333 O O . ASP A 1 174 ? -5.355 5.253 -10.677 1.00 90.31 174 ASP A O 1
ATOM 1337 N N . ALA A 1 175 ? -3.457 4.711 -9.611 1.00 90.06 175 ALA A N 1
ATOM 1338 C CA . ALA A 1 175 ? -3.624 3.263 -9.776 1.00 90.06 175 ALA A CA 1
ATOM 1339 C C . ALA A 1 175 ? -4.852 2.715 -9.022 1.00 90.06 175 ALA A C 1
ATOM 1341 O O . ALA A 1 175 ? -5.301 1.611 -9.317 1.00 90.06 175 ALA A O 1
ATOM 1342 N N . VAL A 1 176 ? -5.412 3.497 -8.089 1.00 88.00 176 VAL A N 1
ATOM 1343 C CA . VAL A 1 176 ? -6.626 3.182 -7.311 1.00 88.00 176 VAL A CA 1
ATOM 1344 C C . VAL A 1 176 ? -7.898 3.835 -7.864 1.00 88.00 176 VAL A C 1
ATOM 1346 O O . VAL A 1 176 ? -8.953 3.779 -7.237 1.00 88.00 176 VAL A O 1
ATOM 1349 N N . SER A 1 177 ? -7.825 4.501 -9.020 1.00 84.75 177 SER A N 1
ATOM 1350 C CA . SER A 1 177 ? -8.919 5.343 -9.527 1.00 84.75 177 SER A CA 1
ATOM 1351 C C . SER A 1 177 ? -10.235 4.592 -9.753 1.00 84.75 177 SER A C 1
ATOM 1353 O O . SER A 1 177 ? -11.312 5.126 -9.485 1.00 84.75 177 SER A O 1
ATOM 1355 N N . ASN A 1 178 ? -10.160 3.339 -10.205 1.00 80.75 178 ASN A N 1
ATOM 1356 C CA . ASN A 1 178 ? -11.333 2.487 -10.422 1.00 80.75 178 ASN A CA 1
ATOM 1357 C C . ASN A 1 178 ? -12.173 2.316 -9.143 1.00 80.75 178 ASN A C 1
ATOM 1359 O O . ASN A 1 178 ? -13.401 2.305 -9.206 1.00 80.75 178 ASN A O 1
ATOM 1363 N N . MET A 1 179 ? -11.524 2.293 -7.973 1.00 79.69 179 MET A N 1
ATOM 1364 C CA . MET A 1 179 ? -12.159 2.016 -6.685 1.00 79.69 179 MET A CA 1
ATOM 1365 C C . MET A 1 179 ? -13.255 3.020 -6.292 1.00 79.69 179 MET A C 1
ATOM 1367 O O . MET A 1 179 ? -14.091 2.709 -5.441 1.00 79.69 179 MET A O 1
ATOM 1371 N N . PHE A 1 180 ? -13.275 4.225 -6.864 1.00 84.44 180 PHE A N 1
ATOM 1372 C CA . PHE A 1 180 ? -14.355 5.192 -6.636 1.00 84.44 180 PHE A CA 1
ATOM 1373 C C . PHE A 1 180 ? -15.113 5.601 -7.900 1.00 84.44 180 PHE A C 1
ATOM 1375 O O . PHE A 1 180 ? -16.244 6.084 -7.789 1.00 84.44 180 PHE A O 1
ATOM 1382 N N . GLN A 1 181 ? -14.536 5.397 -9.086 1.00 86.81 181 GLN A N 1
ATOM 1383 C CA . GLN A 1 181 ? -15.200 5.664 -10.364 1.00 86.81 181 GLN A CA 1
ATOM 1384 C C . GLN A 1 181 ? -16.487 4.847 -10.514 1.00 86.81 181 GLN A C 1
ATOM 1386 O O . GLN A 1 181 ? -17.524 5.410 -10.865 1.00 86.81 181 GLN A O 1
ATOM 1391 N N . ASP A 1 182 ? -16.451 3.562 -10.154 1.00 84.62 182 ASP A N 1
ATOM 1392 C CA . ASP A 1 182 ? -17.618 2.673 -10.222 1.00 84.62 182 ASP A CA 1
ATOM 1393 C C . ASP A 1 182 ? -18.783 3.183 -9.366 1.00 84.62 182 ASP A C 1
ATOM 1395 O O . ASP A 1 182 ? -19.960 3.068 -9.725 1.00 84.62 182 ASP A O 1
ATOM 1399 N N . CYS A 1 183 ? -18.456 3.817 -8.239 1.00 90.25 183 CYS A N 1
ATOM 1400 C CA . CYS A 1 183 ? -19.444 4.330 -7.305 1.00 90.25 183 CYS A CA 1
ATOM 1401 C C . CYS A 1 183 ? -20.009 5.692 -7.702 1.00 90.25 183 CYS A C 1
ATOM 1403 O O . CYS A 1 183 ? -21.107 6.030 -7.261 1.00 90.25 183 CYS A O 1
ATOM 1405 N N . ALA A 1 184 ? -19.318 6.456 -8.554 1.00 90.44 184 ALA A N 1
ATOM 1406 C CA . ALA A 1 184 ? -19.693 7.820 -8.924 1.00 90.44 184 ALA A CA 1
ATOM 1407 C C . ALA A 1 184 ? -21.145 7.933 -9.414 1.00 90.44 184 ALA A C 1
ATOM 1409 O O . ALA A 1 184 ? -21.849 8.874 -9.051 1.00 90.44 184 ALA A O 1
ATOM 1410 N N . GLN A 1 185 ? -21.598 6.950 -10.196 1.00 89.56 185 GLN A N 1
ATOM 1411 C CA . GLN A 1 185 ? -22.931 6.896 -10.805 1.00 89.56 185 GLN A CA 1
ATOM 1412 C C . GLN A 1 185 ? -23.769 5.704 -10.309 1.00 89.56 185 GLN A C 1
ATOM 1414 O O . GLN A 1 185 ? -24.752 5.316 -10.948 1.00 89.56 185 GLN A O 1
ATOM 1419 N N . TRP A 1 186 ? -23.408 5.116 -9.162 1.00 91.81 186 TRP A N 1
ATOM 1420 C CA . TRP A 1 186 ? -24.135 3.982 -8.596 1.00 91.81 186 TRP A CA 1
ATOM 1421 C C . TRP A 1 186 ? -25.569 4.376 -8.217 1.00 91.81 186 TRP A C 1
ATOM 1423 O O . TRP A 1 186 ? -25.788 5.277 -7.401 1.00 91.81 186 TRP A O 1
ATOM 1433 N N . ARG A 1 187 ? -26.555 3.713 -8.836 1.00 89.06 187 ARG A N 1
ATOM 1434 C CA . ARG A 1 187 ? -27.943 4.212 -8.934 1.00 89.06 187 ARG A CA 1
ATOM 1435 C C . ARG A 1 187 ? -28.847 3.900 -7.748 1.00 89.06 187 ARG A C 1
ATOM 1437 O O . ARG A 1 187 ? -29.917 4.494 -7.649 1.00 89.06 187 ARG A O 1
ATOM 1444 N N . PHE A 1 188 ? -28.469 2.965 -6.884 1.00 86.62 188 PHE A N 1
ATOM 1445 C CA . PHE A 1 188 ? -29.263 2.627 -5.707 1.00 86.62 188 PHE A CA 1
ATOM 1446 C C . PHE A 1 188 ? -28.505 2.943 -4.421 1.00 86.62 188 PHE A C 1
ATOM 1448 O O . PHE A 1 188 ? -27.276 3.000 -4.391 1.00 86.62 188 PHE A O 1
ATOM 1455 N N . GLN A 1 189 ? -29.272 3.165 -3.362 1.00 88.06 189 GLN A N 1
ATOM 1456 C CA . GLN A 1 189 ? -28.773 3.379 -2.011 1.00 88.06 189 GLN A CA 1
ATOM 1457 C C . GLN A 1 189 ? -29.045 2.114 -1.199 1.00 88.06 189 GLN A C 1
ATOM 1459 O O . GLN A 1 189 ? -30.139 1.544 -1.292 1.00 88.06 189 GLN A O 1
ATOM 1464 N N . ALA A 1 190 ? -28.060 1.656 -0.429 1.00 92.12 190 ALA A N 1
ATOM 1465 C CA . ALA A 1 190 ? -28.264 0.532 0.475 1.00 92.12 190 ALA A CA 1
ATOM 1466 C C . ALA A 1 190 ? -29.237 0.933 1.595 1.00 92.12 190 ALA A C 1
ATOM 1468 O O . ALA A 1 190 ? -29.145 2.027 2.149 1.00 92.12 190 ALA A O 1
ATOM 1469 N N . LYS A 1 191 ? -30.178 0.044 1.938 1.00 91.19 191 LYS A N 1
ATOM 1470 C CA . LYS A 1 191 ? -31.188 0.316 2.978 1.00 91.19 191 LYS A CA 1
ATOM 1471 C C . LYS A 1 191 ? -30.594 0.438 4.381 1.00 91.19 191 LYS A C 1
ATOM 1473 O O . LYS A 1 191 ? -31.129 1.176 5.195 1.00 91.19 191 LYS A O 1
ATOM 1478 N N . GLU A 1 192 ? -29.528 -0.308 4.653 1.00 89.25 192 GLU A N 1
ATOM 1479 C CA . GLU A 1 192 ? -28.919 -0.446 5.983 1.00 89.25 192 GLU A CA 1
ATOM 1480 C C . GLU A 1 192 ? -27.500 0.132 6.014 1.00 89.25 192 GLU A C 1
ATOM 1482 O O . GLU A 1 192 ? -26.615 -0.373 6.702 1.00 89.25 192 GLU A O 1
ATOM 1487 N N . ARG A 1 193 ? -27.271 1.195 5.237 1.00 91.12 193 ARG A N 1
ATOM 1488 C CA . ARG A 1 193 ? -25.993 1.905 5.214 1.00 91.12 193 ARG A CA 1
ATOM 1489 C C . ARG A 1 193 ? -25.676 2.451 6.606 1.00 91.12 193 ARG A C 1
ATOM 1491 O O . ARG A 1 193 ? -26.531 3.058 7.250 1.00 91.12 193 ARG A O 1
ATOM 1498 N N . TYR A 1 194 ? -24.445 2.256 7.068 1.00 90.62 194 TYR A N 1
ATOM 1499 C CA . TYR A 1 194 ? -24.013 2.809 8.346 1.00 90.62 194 TYR A CA 1
ATOM 1500 C C . TYR A 1 194 ? -23.812 4.327 8.236 1.00 90.62 194 TYR A C 1
ATOM 1502 O O . TYR A 1 194 ? -23.068 4.804 7.384 1.00 90.62 194 TYR A O 1
ATOM 1510 N N . GLU A 1 195 ? -24.468 5.086 9.115 1.00 89.56 195 GLU A N 1
ATOM 1511 C CA . GLU A 1 195 ? -24.401 6.560 9.154 1.00 89.56 195 GLU A CA 1
ATOM 1512 C C . GLU A 1 195 ? -23.785 7.095 10.458 1.00 89.56 195 GLU A C 1
ATOM 1514 O O . GLU A 1 195 ? -23.841 8.291 10.734 1.00 89.56 195 GLU A O 1
ATOM 1519 N N . GLY A 1 196 ? -23.210 6.216 11.285 1.00 88.94 196 GLY A N 1
ATOM 1520 C CA . GLY A 1 196 ? -22.536 6.623 12.516 1.00 88.94 196 GLY A CA 1
ATOM 1521 C C . GLY A 1 196 ? -21.215 7.346 12.248 1.00 88.94 196 GLY A C 1
ATOM 1522 O O . GLY A 1 196 ? -20.579 7.170 11.212 1.00 88.94 196 GLY A O 1
ATOM 1523 N N . ASP A 1 197 ? -20.777 8.137 13.220 1.00 88.81 197 ASP A N 1
ATOM 1524 C CA . ASP A 1 197 ? -19.644 9.059 13.096 1.00 88.81 197 ASP A CA 1
ATOM 1525 C C . ASP A 1 197 ? -18.282 8.445 13.455 1.00 88.81 197 ASP A C 1
ATOM 1527 O O . ASP A 1 197 ? -17.273 9.130 13.349 1.00 88.81 197 ASP A O 1
ATOM 1531 N N . PHE A 1 198 ? -18.249 7.172 13.870 1.00 92.69 198 PHE A N 1
ATOM 1532 C CA . PHE A 1 198 ? -17.059 6.477 14.381 1.00 92.69 198 PHE A CA 1
ATOM 1533 C C . PHE A 1 198 ? -16.352 7.223 15.525 1.00 92.69 198 PHE A C 1
ATOM 1535 O O . PHE A 1 198 ? -15.139 7.114 15.665 1.00 92.69 198 PHE A O 1
ATOM 1542 N N . SER A 1 199 ? -17.092 7.966 16.355 1.00 93.81 199 SER A N 1
ATOM 1543 C CA . SER A 1 199 ? -16.514 8.770 17.431 1.00 93.81 199 SER A CA 1
ATOM 1544 C C . SER A 1 199 ? -16.920 8.276 18.822 1.00 93.81 199 SER A C 1
ATOM 1546 O O . SER A 1 199 ? -18.015 7.748 19.029 1.00 93.81 199 SER A O 1
ATOM 1548 N N . ASN A 1 200 ? -16.018 8.459 19.794 1.00 93.69 200 ASN A N 1
ATOM 1549 C CA . ASN A 1 200 ? -16.266 8.215 21.218 1.00 93.69 200 ASN A CA 1
ATOM 1550 C C . ASN A 1 200 ? -16.858 6.821 21.536 1.00 93.69 200 ASN A C 1
ATOM 1552 O O . ASN A 1 200 ? -17.705 6.664 22.419 1.00 93.69 200 ASN A O 1
ATOM 1556 N N . ILE A 1 201 ? -16.420 5.796 20.806 1.00 94.19 201 ILE A N 1
ATOM 1557 C CA . ILE A 1 201 ? -16.897 4.426 20.957 1.00 94.19 201 ILE A CA 1
ATOM 1558 C C . ILE A 1 201 ? -16.184 3.790 22.145 1.00 94.19 201 ILE A C 1
ATOM 1560 O O . ILE A 1 201 ? -14.963 3.649 22.158 1.00 94.19 201 ILE A O 1
ATOM 1564 N N . ARG A 1 202 ? -16.961 3.348 23.131 1.00 93.62 202 ARG A N 1
ATOM 1565 C CA . ARG A 1 202 ? -16.469 2.522 24.232 1.00 93.62 202 ARG A CA 1
ATOM 1566 C C . ARG A 1 202 ? -16.771 1.061 23.946 1.00 93.62 202 ARG A C 1
ATOM 1568 O O . ARG A 1 202 ? -17.926 0.734 23.703 1.00 93.62 202 ARG A O 1
ATOM 1575 N N . THR A 1 203 ? -15.769 0.194 24.007 1.00 91.38 203 THR A N 1
ATOM 1576 C CA . THR A 1 203 ? -15.921 -1.266 23.901 1.00 91.38 203 THR A CA 1
ATOM 1577 C C . THR A 1 203 ? -15.637 -1.940 25.241 1.00 91.38 203 THR A C 1
ATOM 1579 O O . THR A 1 203 ? -15.107 -1.317 26.162 1.00 91.38 203 THR A O 1
ATOM 1582 N N . LYS A 1 204 ? -16.012 -3.218 25.382 1.00 89.94 204 LYS A N 1
ATOM 1583 C CA . LYS A 1 204 ? -15.775 -3.984 26.618 1.00 89.94 204 LYS A CA 1
ATOM 1584 C C . LYS A 1 204 ? -14.281 -4.159 26.913 1.00 89.94 204 LYS A C 1
ATOM 1586 O O . LYS A 1 204 ? -13.862 -4.000 28.057 1.00 89.94 204 LYS A O 1
ATOM 1591 N N . THR A 1 205 ? -13.494 -4.490 25.892 1.00 90.62 205 THR A N 1
ATOM 1592 C CA . THR A 1 205 ? -12.027 -4.449 25.928 1.00 90.62 205 THR A CA 1
ATOM 1593 C C . THR A 1 205 ? -11.555 -3.471 24.857 1.00 90.62 205 THR A C 1
ATOM 1595 O O . THR A 1 205 ? -12.145 -3.456 23.769 1.00 90.62 205 THR A O 1
ATOM 1598 N N . PRO A 1 206 ? -10.535 -2.641 25.126 1.00 93.00 206 PRO A N 1
ATOM 1599 C CA . PRO A 1 206 ? -10.065 -1.694 24.126 1.00 93.00 206 PRO A CA 1
ATOM 1600 C C . PRO A 1 206 ? -9.516 -2.404 22.886 1.00 93.00 206 PRO A C 1
ATOM 1602 O O . PRO A 1 206 ? -8.972 -3.509 22.974 1.00 93.00 206 PRO A O 1
ATOM 1605 N N . LEU A 1 207 ? -9.698 -1.784 21.722 1.00 95.19 207 LEU A N 1
ATOM 1606 C CA . LEU A 1 207 ? -9.273 -2.338 20.436 1.00 95.19 207 LEU A CA 1
ATOM 1607 C C . LEU A 1 207 ? -7.754 -2.262 20.267 1.00 95.19 207 LEU A C 1
ATOM 1609 O O . LEU A 1 207 ? -7.125 -1.280 20.665 1.00 95.19 207 LEU A O 1
ATOM 1613 N N . LEU A 1 208 ? -7.199 -3.266 19.589 1.00 97.12 208 LEU A N 1
ATOM 1614 C CA . LEU A 1 208 ? -5.848 -3.218 19.040 1.00 97.12 208 LEU A CA 1
ATOM 1615 C C . LEU A 1 208 ? -5.929 -2.978 17.528 1.00 97.12 208 LEU A C 1
ATOM 1617 O O . LEU A 1 208 ? -6.415 -3.822 16.777 1.00 97.12 208 LEU A O 1
ATOM 1621 N N . PHE A 1 209 ? -5.431 -1.835 17.077 1.00 98.12 209 PHE A N 1
ATOM 1622 C CA . PHE A 1 209 ? -5.238 -1.531 15.664 1.00 98.12 209 PHE A CA 1
ATOM 1623 C C . PHE A 1 209 ? -3.807 -1.880 15.258 1.00 98.12 209 PHE A C 1
ATOM 1625 O O . PHE A 1 209 ? -2.870 -1.628 16.013 1.00 98.12 209 PHE A O 1
ATOM 1632 N N . ILE A 1 210 ? -3.626 -2.429 14.063 1.00 98.44 210 ILE A N 1
ATOM 1633 C CA . ILE A 1 210 ? -2.316 -2.690 13.469 1.00 98.44 210 ILE A CA 1
ATOM 1634 C C . ILE A 1 210 ? -2.257 -1.958 12.134 1.00 98.44 210 ILE A C 1
ATOM 1636 O O . ILE A 1 210 ? -3.131 -2.118 11.282 1.00 98.44 210 ILE A O 1
ATOM 1640 N N . GLY A 1 211 ? -1.231 -1.128 11.975 1.00 98.19 211 GLY A N 1
ATOM 1641 C CA . GLY A 1 211 ? -0.929 -0.461 10.715 1.00 98.19 211 GLY A CA 1
ATOM 1642 C C . GLY A 1 211 ? 0.529 -0.674 10.349 1.00 98.19 211 GLY A C 1
ATOM 1643 O O . GLY A 1 211 ? 1.407 -0.546 11.211 1.00 98.19 211 GLY A O 1
ATOM 1644 N N . ASN A 1 212 ? 0.797 -0.976 9.078 1.00 98.31 212 ASN A N 1
ATOM 1645 C CA . ASN A 1 212 ? 2.172 -1.067 8.609 1.00 98.31 212 ASN A CA 1
ATOM 1646 C C . ASN A 1 212 ? 2.704 0.324 8.239 1.00 98.31 212 ASN A C 1
ATOM 1648 O O . ASN A 1 212 ? 1.971 1.145 7.679 1.00 98.31 212 ASN A O 1
ATOM 1652 N N . SER A 1 213 ? 3.990 0.579 8.500 1.00 97.75 213 SER A N 1
ATOM 1653 C CA . SER A 1 213 ? 4.669 1.819 8.087 1.00 97.75 213 SER A CA 1
ATOM 1654 C C . SER A 1 213 ? 4.535 2.078 6.582 1.00 97.75 213 SER A C 1
ATOM 1656 O O . SER A 1 213 ? 4.355 3.223 6.170 1.00 97.75 213 SER A O 1
ATOM 1658 N N . PHE A 1 214 ? 4.606 1.016 5.771 1.00 97.94 214 PHE A N 1
ATOM 1659 C CA . PHE A 1 214 ? 4.606 1.078 4.309 1.00 97.94 214 PHE A CA 1
ATOM 1660 C C . PHE A 1 214 ? 3.548 0.135 3.703 1.00 97.94 214 PHE A C 1
ATOM 1662 O O . PHE A 1 214 ? 3.853 -0.730 2.879 1.00 97.94 214 PHE A O 1
ATOM 1669 N N . ASP A 1 215 ? 2.296 0.281 4.152 1.00 98.12 215 ASP A N 1
ATOM 1670 C CA . ASP A 1 215 ? 1.125 -0.360 3.536 1.00 98.12 215 ASP A CA 1
ATOM 1671 C C . ASP A 1 215 ? 0.608 0.490 2.353 1.00 98.12 215 ASP A C 1
ATOM 1673 O O . ASP A 1 215 ? 0.144 1.611 2.582 1.00 98.12 215 ASP A O 1
ATOM 1677 N N . PRO A 1 216 ? 0.636 0.001 1.098 1.00 96.12 216 PRO A N 1
ATOM 1678 C CA . PRO A 1 216 ? 0.180 0.765 -0.068 1.00 96.12 216 PRO A CA 1
ATOM 1679 C C . PRO A 1 216 ? -1.357 0.870 -0.204 1.00 96.12 216 PRO A C 1
ATOM 1681 O O . PRO A 1 216 ? -1.843 1.444 -1.182 1.00 96.12 216 PRO A O 1
ATOM 1684 N N . SER A 1 217 ? -2.127 0.295 0.724 1.00 94.25 217 SER A N 1
ATOM 1685 C CA . SER A 1 217 ? -3.596 0.239 0.690 1.00 94.25 217 SER A CA 1
ATOM 1686 C C . SER A 1 217 ? -4.254 0.829 1.935 1.00 94.25 217 SER A C 1
ATOM 1688 O O . SER A 1 217 ? -5.200 1.610 1.855 1.00 94.25 217 SER A O 1
ATOM 1690 N N . THR A 1 218 ? -3.752 0.466 3.110 1.00 96.75 218 THR A N 1
ATOM 1691 C CA . THR A 1 218 ? -4.287 0.899 4.407 1.00 96.75 218 THR A CA 1
ATOM 1692 C C . THR A 1 218 ? -3.158 1.480 5.247 1.00 96.75 218 THR A C 1
ATOM 1694 O O . THR A 1 218 ? -2.655 0.812 6.154 1.00 96.75 218 THR A O 1
ATOM 1697 N N . PRO A 1 219 ? -2.692 2.699 4.919 1.00 97.31 219 PRO A N 1
ATOM 1698 C CA . PRO A 1 219 ? -1.492 3.263 5.523 1.00 97.31 219 PRO A CA 1
ATOM 1699 C C . PRO A 1 219 ? -1.661 3.452 7.034 1.00 97.31 219 PRO A C 1
ATOM 1701 O O . PRO A 1 219 ? -2.767 3.687 7.520 1.00 97.31 219 PRO A O 1
ATOM 1704 N N . LEU A 1 220 ? -0.552 3.432 7.783 1.00 98.44 220 LEU A N 1
ATOM 1705 C CA . LEU A 1 220 ? -0.538 3.604 9.246 1.00 98.44 220 LEU A CA 1
ATOM 1706 C C . LEU A 1 220 ? -1.387 4.790 9.741 1.00 98.44 220 LEU A C 1
ATOM 1708 O O . LEU A 1 220 ? -2.043 4.689 10.776 1.00 98.44 220 LEU A O 1
ATOM 1712 N N . VAL A 1 221 ? -1.412 5.895 8.990 1.00 97.94 221 VAL A N 1
ATOM 1713 C CA . VAL A 1 221 ? -2.225 7.076 9.321 1.00 97.94 221 VAL A CA 1
ATOM 1714 C C . VAL A 1 221 ? -3.722 6.758 9.408 1.00 97.94 221 VAL A C 1
ATOM 1716 O O . VAL A 1 221 ? -4.412 7.308 10.260 1.00 97.94 221 VAL A O 1
ATOM 1719 N N . SER A 1 222 ? -4.233 5.821 8.607 1.00 98.19 222 SER A N 1
ATOM 1720 C CA . SER A 1 222 ? -5.629 5.387 8.675 1.00 98.19 222 SER A CA 1
ATOM 1721 C C . SER A 1 222 ? -5.921 4.604 9.957 1.00 98.19 222 SER A C 1
ATOM 1723 O O . SER A 1 222 ? -6.951 4.841 10.589 1.00 98.19 222 SER A O 1
ATOM 1725 N N . ALA A 1 223 ? -4.993 3.751 10.408 1.00 98.25 223 ALA A N 1
ATOM 1726 C CA . ALA A 1 223 ? -5.093 3.081 11.708 1.00 98.25 223 ALA A CA 1
ATOM 1727 C C . ALA A 1 223 ? -5.064 4.086 12.872 1.00 98.25 223 ALA A C 1
ATOM 1729 O O . ALA A 1 223 ? -5.870 3.986 13.796 1.00 98.25 223 ALA A O 1
ATOM 1730 N N . GLN A 1 224 ? -4.186 5.091 12.796 1.00 97.94 224 GLN A N 1
ATOM 1731 C CA . GLN A 1 224 ? -4.105 6.178 13.776 1.00 97.94 224 GLN A CA 1
ATOM 1732 C C . GLN A 1 224 ? -5.400 6.990 13.830 1.00 97.94 224 GLN A C 1
ATOM 1734 O O . GLN A 1 224 ? -5.957 7.170 14.910 1.00 97.94 224 GLN A O 1
ATOM 1739 N N . ASN A 1 225 ? -5.917 7.410 12.674 1.00 97.50 225 ASN A N 1
ATOM 1740 C CA . ASN A 1 225 ? -7.171 8.150 12.569 1.00 97.50 225 ASN A CA 1
ATOM 1741 C C . ASN A 1 225 ? -8.339 7.358 13.165 1.00 97.50 225 ASN A C 1
ATOM 1743 O O . ASN A 1 225 ? -9.072 7.888 13.999 1.00 97.50 225 ASN A O 1
ATOM 1747 N N . MET A 1 226 ? -8.479 6.078 12.807 1.00 97.88 226 MET A N 1
ATOM 1748 C CA . MET A 1 226 ? -9.559 5.244 13.335 1.00 97.88 226 MET A CA 1
ATOM 1749 C C . MET A 1 226 ? -9.436 4.995 14.836 1.00 97.88 226 MET A C 1
ATOM 1751 O O . MET A 1 226 ? -10.451 5.011 15.526 1.00 97.88 226 MET A O 1
ATOM 1755 N N . SER A 1 227 ? -8.222 4.819 15.361 1.00 97.19 227 SER A N 1
ATOM 1756 C CA . SER A 1 227 ? -8.000 4.621 16.796 1.00 97.19 227 SER A CA 1
ATOM 1757 C C . SER A 1 227 ? -8.497 5.802 17.639 1.00 97.19 227 SER A C 1
ATOM 1759 O O . SER A 1 227 ? -9.039 5.584 18.720 1.00 97.19 227 SER A O 1
ATOM 1761 N N . THR A 1 228 ? -8.451 7.040 17.127 1.00 97.00 228 THR A N 1
ATOM 1762 C CA . THR A 1 228 ? -8.980 8.217 17.853 1.00 97.00 228 THR A CA 1
ATOM 1763 C C . THR A 1 228 ? -10.477 8.129 18.180 1.00 97.00 228 THR A C 1
ATOM 1765 O O . THR A 1 228 ? -10.946 8.758 19.129 1.00 97.00 228 THR A O 1
ATOM 1768 N N . GLY A 1 229 ? -11.228 7.327 17.421 1.00 96.56 229 GLY A N 1
ATOM 1769 C CA . GLY A 1 229 ? -12.654 7.101 17.615 1.00 96.56 229 GLY A CA 1
ATOM 1770 C C . GLY A 1 229 ? -13.001 6.103 18.721 1.00 96.56 229 GLY A C 1
ATOM 1771 O O . GLY A 1 229 ? -14.159 6.045 19.135 1.00 96.56 229 GLY A O 1
ATOM 1772 N N . PHE A 1 230 ? -12.031 5.324 19.212 1.00 95.75 230 PHE A N 1
ATOM 1773 C CA . PHE A 1 230 ? -12.249 4.229 20.160 1.00 95.75 230 PHE A CA 1
ATOM 1774 C C . PHE A 1 230 ? -11.505 4.481 21.470 1.00 95.75 230 PHE A C 1
ATOM 1776 O O . PHE A 1 230 ? -10.275 4.565 21.495 1.00 95.75 230 PHE A O 1
ATOM 1783 N N . GLN A 1 231 ? -12.261 4.559 22.568 1.00 94.69 231 GLN A N 1
ATOM 1784 C CA . GLN A 1 231 ? -11.725 4.805 23.906 1.00 94.69 231 GLN A CA 1
ATOM 1785 C C . GLN A 1 231 ? -10.686 3.746 24.281 1.00 94.69 231 GLN A C 1
ATOM 1787 O O . GLN A 1 231 ? -10.906 2.552 24.071 1.00 94.69 231 GLN A O 1
ATOM 1792 N N . ASP A 1 232 ? -9.564 4.212 24.832 1.00 94.00 232 ASP A N 1
ATOM 1793 C CA . ASP A 1 232 ? -8.448 3.398 25.327 1.00 94.00 232 ASP A CA 1
ATOM 1794 C C . ASP A 1 232 ? -7.802 2.467 24.282 1.00 94.00 232 ASP A C 1
ATOM 1796 O O . ASP A 1 232 ? -6.990 1.610 24.633 1.00 94.00 232 ASP A O 1
ATOM 1800 N N . SER A 1 233 ? -8.163 2.598 22.999 1.00 95.62 233 SER A N 1
ATOM 1801 C CA . SER A 1 233 ? -7.581 1.781 21.936 1.00 95.62 233 SER A CA 1
ATOM 1802 C C . SER A 1 233 ? -6.105 2.106 21.722 1.00 95.62 233 SER A C 1
ATOM 1804 O O . SER A 1 233 ? -5.629 3.191 22.062 1.00 95.62 233 SER A O 1
ATOM 1806 N N . ILE A 1 234 ? -5.374 1.155 21.143 1.00 96.25 234 ILE A N 1
ATOM 1807 C CA . ILE A 1 234 ? -3.952 1.320 20.847 1.00 96.25 234 ILE A CA 1
ATOM 1808 C C . ILE A 1 234 ? -3.646 0.957 19.400 1.00 96.25 234 ILE A C 1
ATOM 1810 O O . ILE A 1 234 ? -4.248 0.046 18.832 1.00 96.25 234 ILE A O 1
ATOM 1814 N N . VAL A 1 235 ? -2.668 1.655 18.827 1.00 98.00 235 VAL A N 1
ATOM 1815 C CA . VAL A 1 235 ? -2.100 1.340 17.518 1.00 98.00 235 VAL A CA 1
ATOM 1816 C C . VAL A 1 235 ? -0.740 0.687 17.716 1.00 98.00 235 VAL A C 1
ATOM 1818 O O . VAL A 1 235 ? 0.166 1.288 18.294 1.00 98.00 235 VAL A O 1
ATOM 1821 N N . LEU A 1 236 ? -0.591 -0.529 17.201 1.00 98.38 236 LEU A N 1
ATOM 1822 C CA . LEU A 1 236 ? 0.701 -1.139 16.941 1.00 98.38 236 LEU A CA 1
ATOM 1823 C C . LEU A 1 236 ? 1.192 -0.688 15.566 1.00 98.38 236 LEU A C 1
ATOM 1825 O O . LEU A 1 236 ? 0.535 -0.940 14.552 1.00 98.38 236 LEU A O 1
ATOM 1829 N N . GLN A 1 237 ? 2.383 -0.099 15.527 1.00 98.50 237 GLN A N 1
ATOM 1830 C CA . GLN A 1 237 ? 3.087 0.119 14.273 1.00 98.50 237 GLN A CA 1
ATOM 1831 C C . GLN A 1 237 ? 3.889 -1.135 13.917 1.00 98.50 237 GLN A C 1
ATOM 1833 O O . GLN A 1 237 ? 4.842 -1.508 14.603 1.00 98.50 237 GLN A O 1
ATOM 1838 N N . HIS A 1 238 ? 3.514 -1.784 12.822 1.00 98.50 238 HIS A N 1
ATOM 1839 C CA . HIS A 1 238 ? 4.322 -2.825 12.205 1.00 98.50 238 HIS A CA 1
ATOM 1840 C C . HIS A 1 238 ? 5.275 -2.160 11.203 1.00 98.50 238 HIS A C 1
ATOM 1842 O O . HIS A 1 238 ? 4.838 -1.598 10.203 1.00 98.50 238 HIS A O 1
ATOM 1848 N N . ASN A 1 239 ? 6.584 -2.175 11.450 1.00 98.19 239 ASN A N 1
ATOM 1849 C CA . ASN A 1 239 ? 7.549 -1.441 10.628 1.00 98.19 239 ASN A CA 1
ATOM 1850 C C . ASN A 1 239 ? 7.928 -2.172 9.330 1.00 98.19 239 ASN A C 1
ATOM 1852 O O . ASN A 1 239 ? 9.098 -2.326 8.990 1.00 98.19 239 ASN A O 1
ATOM 1856 N N . GLY A 1 240 ? 6.917 -2.663 8.622 1.00 97.31 240 GLY A N 1
ATOM 1857 C CA . GLY A 1 240 ? 7.062 -3.449 7.411 1.00 97.31 240 GLY A CA 1
ATOM 1858 C C . GLY A 1 240 ? 6.391 -2.827 6.197 1.00 97.31 240 GLY A C 1
ATOM 1859 O O . GLY A 1 240 ? 5.752 -1.771 6.263 1.00 97.31 240 GLY A O 1
ATOM 1860 N N . TYR A 1 241 ? 6.562 -3.532 5.087 1.00 97.94 241 TYR A N 1
ATOM 1861 C CA . TYR A 1 241 ? 5.994 -3.242 3.782 1.00 97.94 241 TYR A CA 1
ATOM 1862 C C . TYR A 1 241 ? 4.870 -4.215 3.441 1.00 97.94 241 TYR A C 1
ATOM 1864 O O . TYR A 1 241 ? 4.817 -5.335 3.952 1.00 97.94 241 TYR A O 1
ATOM 1872 N N . GLY A 1 242 ? 4.021 -3.806 2.503 1.00 95.88 242 GLY A N 1
ATOM 1873 C CA . GLY A 1 242 ? 2.911 -4.621 2.029 1.00 95.88 242 GLY A CA 1
ATOM 1874 C C . GLY A 1 242 ? 1.648 -4.436 2.856 1.00 95.88 242 GLY A C 1
ATOM 1875 O O . GLY A 1 242 ? 1.642 -3.747 3.879 1.00 95.88 242 GLY A O 1
ATOM 1876 N N . HIS A 1 243 ? 0.571 -5.039 2.367 1.00 96.69 243 HIS A N 1
ATOM 1877 C CA . HIS A 1 243 ? -0.752 -4.911 2.951 1.00 96.69 243 HIS A CA 1
ATOM 1878 C C . HIS A 1 243 ? -0.977 -5.964 4.035 1.00 96.69 243 HIS A C 1
ATOM 1880 O O . HIS A 1 243 ? -0.816 -7.153 3.770 1.00 96.69 243 HIS A O 1
ATOM 1886 N N . LEU A 1 244 ? -1.399 -5.529 5.226 1.00 97.06 244 LEU A N 1
ATOM 1887 C CA . LEU A 1 244 ? -1.496 -6.338 6.453 1.00 97.06 244 LEU A CA 1
ATOM 1888 C C . LEU A 1 244 ? -0.135 -6.734 7.042 1.00 97.06 244 LEU A C 1
ATOM 1890 O O . LEU A 1 244 ? 0.857 -6.950 6.342 1.00 97.06 244 LEU A O 1
ATOM 1894 N N . SER A 1 245 ? -0.083 -6.898 8.360 1.00 96.44 245 SER A N 1
ATOM 1895 C CA . SER A 1 245 ? 1.161 -7.205 9.084 1.00 96.44 245 SER A CA 1
ATOM 1896 C C . SER A 1 245 ? 1.744 -8.597 8.794 1.00 96.44 245 SER A C 1
ATOM 1898 O O . SER A 1 245 ? 2.925 -8.863 9.025 1.00 96.44 245 SER A O 1
ATOM 1900 N N . LEU A 1 246 ? 0.928 -9.516 8.268 1.00 92.38 246 LEU A N 1
ATOM 1901 C CA . LEU A 1 246 ? 1.338 -10.895 7.984 1.00 92.38 246 LEU A CA 1
ATOM 1902 C C . LEU A 1 246 ? 2.214 -11.028 6.733 1.00 92.38 246 LEU A C 1
ATOM 1904 O O . LEU A 1 246 ? 2.898 -12.040 6.576 1.00 92.38 246 LEU A O 1
ATOM 1908 N N . LEU A 1 247 ? 2.195 -10.028 5.852 1.00 93.31 247 LEU A N 1
ATOM 1909 C CA . LEU A 1 247 ? 2.877 -10.064 4.558 1.00 93.31 247 LEU A CA 1
ATOM 1910 C C . LEU A 1 247 ? 4.388 -9.840 4.685 1.00 93.31 247 LEU A C 1
ATOM 1912 O O . LEU A 1 247 ? 5.150 -10.292 3.829 1.00 93.31 247 LEU A O 1
ATOM 1916 N N . GLN A 1 248 ? 4.822 -9.235 5.792 1.00 94.38 248 GLN A N 1
ATOM 1917 C CA . GLN A 1 248 ? 6.218 -9.200 6.209 1.00 94.38 248 GLN A CA 1
ATOM 1918 C C . GLN A 1 248 ? 6.331 -9.642 7.682 1.00 94.38 248 GLN A C 1
ATOM 1920 O O . GLN A 1 248 ? 6.418 -8.816 8.583 1.00 94.38 248 GLN A O 1
ATOM 1925 N N . PRO A 1 249 ? 6.315 -10.958 7.969 1.00 95.19 249 PRO A N 1
ATOM 1926 C CA . PRO A 1 249 ? 6.116 -11.469 9.323 1.00 95.19 249 PRO A CA 1
ATOM 1927 C C . PRO A 1 249 ? 7.066 -10.883 10.375 1.00 95.19 249 PRO A C 1
ATOM 1929 O O . PRO A 1 249 ? 8.274 -10.811 10.161 1.00 95.19 249 PRO A O 1
ATOM 1932 N N . SER A 1 250 ? 6.525 -10.575 11.556 1.00 97.69 250 SER A N 1
ATOM 1933 C CA . SER A 1 250 ? 7.276 -10.145 12.741 1.00 97.69 250 SER A CA 1
ATOM 1934 C C . SER A 1 250 ? 6.927 -11.017 13.946 1.00 97.69 250 SER A C 1
ATOM 1936 O O . SER A 1 250 ? 5.750 -11.190 14.276 1.00 97.69 250 SER A O 1
ATOM 1938 N N . ASN A 1 251 ? 7.936 -11.559 14.630 1.00 97.69 251 ASN A N 1
ATOM 1939 C CA . ASN A 1 251 ? 7.732 -12.286 15.886 1.00 97.69 251 ASN A CA 1
ATOM 1940 C C . ASN A 1 251 ? 7.185 -11.357 16.978 1.00 97.69 251 ASN A C 1
ATOM 1942 O O . ASN A 1 251 ? 6.272 -11.752 17.696 1.00 97.69 251 ASN A O 1
ATOM 1946 N N . CYS A 1 252 ? 7.646 -10.103 17.018 1.00 97.38 252 CYS A N 1
ATOM 1947 C CA . CYS A 1 252 ? 7.114 -9.069 17.908 1.00 97.38 252 CYS A CA 1
ATOM 1948 C C . CYS A 1 252 ? 5.608 -8.859 17.681 1.00 97.38 252 CYS A C 1
ATOM 1950 O O . CYS A 1 252 ? 4.828 -8.969 18.624 1.00 97.38 252 CYS A O 1
ATOM 1952 N N . THR A 1 253 ? 5.165 -8.658 16.430 1.00 97.44 253 THR A N 1
ATOM 1953 C CA . THR A 1 253 ? 3.730 -8.483 16.127 1.00 97.44 253 THR A CA 1
ATOM 1954 C C . THR A 1 253 ? 2.910 -9.710 16.533 1.00 97.44 253 THR A C 1
ATOM 1956 O O . THR A 1 253 ? 1.838 -9.570 17.120 1.00 97.44 253 THR A O 1
ATOM 1959 N N . LYS A 1 254 ? 3.420 -10.924 16.281 1.00 96.62 254 LYS A N 1
ATOM 1960 C CA . LYS A 1 254 ? 2.752 -12.172 16.688 1.00 96.62 254 LYS A CA 1
ATOM 1961 C C . LYS A 1 254 ? 2.604 -12.284 18.207 1.00 96.62 254 LYS A C 1
ATOM 1963 O O . LYS A 1 254 ? 1.530 -12.643 18.683 1.00 96.62 254 LYS A O 1
ATOM 1968 N N . GLU A 1 255 ? 3.653 -11.974 18.965 1.00 95.75 255 GLU A N 1
ATOM 1969 C CA . GLU A 1 255 ? 3.624 -11.998 20.432 1.00 95.75 255 GLU A CA 1
ATOM 1970 C C . GLU A 1 255 ? 2.641 -10.975 21.001 1.00 95.75 255 GLU A C 1
ATOM 1972 O O . GLU A 1 255 ? 1.895 -11.286 21.927 1.00 95.75 255 GLU A O 1
ATOM 1977 N N . VAL A 1 256 ? 2.604 -9.779 20.415 1.00 95.81 256 VAL A N 1
ATOM 1978 C CA . VAL A 1 256 ? 1.646 -8.726 20.754 1.00 95.81 256 VAL A CA 1
ATOM 1979 C C . VAL A 1 256 ? 0.205 -9.204 20.565 1.00 95.81 256 VAL A C 1
ATOM 1981 O O . VAL A 1 256 ? -0.594 -9.124 21.499 1.00 95.81 256 VAL A O 1
ATOM 1984 N N . ILE A 1 257 ? -0.121 -9.747 19.389 1.00 96.06 257 ILE A N 1
ATOM 1985 C CA . ILE A 1 257 ? -1.460 -10.278 19.097 1.00 96.06 257 ILE A CA 1
ATOM 1986 C C . ILE A 1 257 ? -1.812 -11.405 20.079 1.00 96.06 257 ILE A C 1
ATOM 1988 O O . ILE A 1 257 ? -2.922 -11.442 20.614 1.00 96.06 257 ILE A O 1
ATOM 1992 N N . GLY A 1 258 ? -0.860 -12.303 20.355 1.00 95.38 258 GLY A N 1
ATOM 1993 C CA . GLY A 1 258 ? -1.032 -13.401 21.305 1.00 95.38 258 GLY A CA 1
ATOM 1994 C C . GLY A 1 258 ? -1.352 -12.915 22.720 1.00 95.38 258 GLY A C 1
ATOM 1995 O O . GLY A 1 258 ? -2.355 -13.336 23.296 1.00 95.38 258 GLY A O 1
ATOM 1996 N N . LYS A 1 259 ? -0.551 -11.990 23.262 1.00 94.06 259 LYS A N 1
ATOM 1997 C CA . LYS A 1 259 ? -0.777 -11.393 24.590 1.00 94.06 259 LYS A CA 1
ATOM 1998 C C . LYS A 1 259 ? -2.110 -10.663 24.665 1.00 94.06 259 LYS A C 1
ATOM 2000 O O . LYS A 1 259 ? -2.836 -10.840 25.640 1.00 94.06 259 LYS A O 1
ATOM 2005 N N . TYR A 1 260 ? -2.472 -9.913 23.624 1.00 95.44 260 TYR A N 1
ATOM 2006 C CA . TYR A 1 260 ? -3.761 -9.235 23.571 1.00 95.44 260 TYR A CA 1
ATOM 2007 C C . TYR A 1 260 ? -4.910 -10.237 23.711 1.00 95.44 260 TYR A C 1
ATOM 2009 O O . TYR A 1 260 ? -5.720 -10.106 24.625 1.00 95.44 260 TYR A O 1
ATOM 2017 N N . PHE A 1 261 ? -4.957 -11.288 2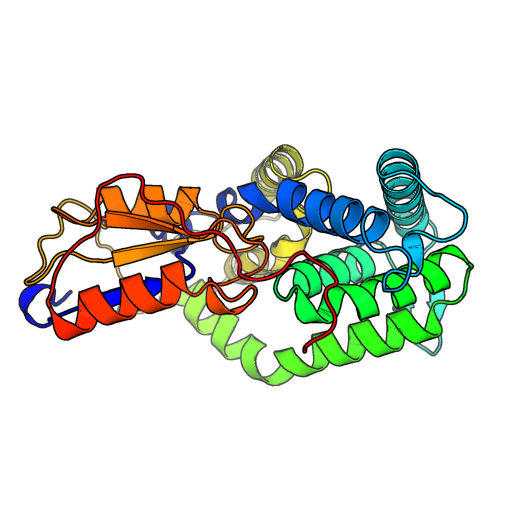2.885 1.00 95.75 261 PHE A N 1
ATOM 2018 C CA . PHE A 1 261 ? -6.058 -12.254 22.934 1.00 95.75 261 PHE A CA 1
ATOM 2019 C C . PHE A 1 261 ? -6.089 -13.107 24.212 1.00 95.75 261 PHE A C 1
ATOM 2021 O O . PHE A 1 261 ? -7.180 -13.400 24.711 1.00 95.75 261 PHE A O 1
ATOM 2028 N N . VAL A 1 262 ? -4.927 -13.498 24.744 1.00 93.88 262 VAL A N 1
ATOM 2029 C CA . VAL A 1 262 ? -4.827 -14.389 25.914 1.00 93.88 262 VAL A CA 1
ATOM 2030 C C . VAL A 1 262 ? -5.002 -13.629 27.227 1.00 93.88 262 VAL A C 1
ATOM 2032 O O . VAL A 1 262 ? -5.785 -14.045 28.078 1.00 93.88 262 VAL A O 1
ATOM 2035 N N . GLU A 1 263 ? -4.294 -12.515 27.394 1.00 89.88 263 GLU A N 1
ATOM 2036 C CA . GLU A 1 263 ? -4.201 -11.792 28.667 1.00 89.88 263 GLU A CA 1
ATOM 2037 C C . GLU A 1 263 ? -5.125 -10.568 28.711 1.00 89.88 263 GLU A C 1
ATOM 2039 O O . GLU A 1 263 ? -5.500 -10.113 29.788 1.00 89.88 263 GLU A O 1
ATOM 2044 N N . GLY A 1 264 ? -5.524 -10.032 27.551 1.00 84.62 264 GLY A N 1
ATOM 2045 C CA . GLY A 1 264 ? -6.216 -8.741 27.463 1.00 84.62 264 GLY A CA 1
ATOM 2046 C C . GLY A 1 264 ? -5.294 -7.540 27.696 1.00 84.62 264 GLY A C 1
ATOM 2047 O O . GLY A 1 264 ? -5.782 -6.420 27.834 1.00 84.62 264 GLY A O 1
ATOM 2048 N N . THR A 1 265 ? -3.980 -7.764 27.754 1.00 80.12 265 THR A N 1
ATOM 2049 C CA . THR A 1 265 ? -2.972 -6.731 28.000 1.00 80.12 265 THR A CA 1
ATOM 2050 C C . THR A 1 265 ? -2.749 -5.900 26.738 1.00 80.12 265 THR A C 1
ATOM 2052 O O . THR A 1 265 ? -2.499 -6.445 25.660 1.00 80.12 265 THR A O 1
ATOM 2055 N N . LEU A 1 266 ? -2.822 -4.575 26.876 1.00 76.00 266 LEU A N 1
ATOM 2056 C CA . LEU A 1 266 ? -2.416 -3.635 25.832 1.00 76.00 266 LEU A CA 1
ATOM 2057 C C . LEU A 1 266 ? -0.924 -3.321 25.948 1.00 76.00 266 LEU A C 1
ATOM 2059 O O . LEU A 1 266 ? -0.307 -3.481 26.998 1.00 76.00 266 LEU A O 1
ATOM 2063 N N . LEU A 1 267 ? -0.352 -2.891 24.833 1.00 86.62 267 LEU A N 1
ATOM 2064 C CA . LEU A 1 267 ? 1.067 -2.567 24.691 1.00 86.62 267 LEU A CA 1
ATOM 2065 C C . LEU A 1 267 ? 1.350 -1.197 25.310 1.00 86.62 267 LEU A C 1
ATOM 2067 O O . LEU A 1 267 ? 0.432 -0.417 25.557 1.00 86.62 267 LEU A O 1
ATOM 2071 N N . GLU A 1 268 ? 2.627 -0.864 25.465 1.00 89.62 268 GLU A N 1
ATOM 2072 C CA . GLU A 1 268 ? 3.014 0.528 25.691 1.00 89.62 268 GLU A CA 1
ATOM 2073 C C . GLU A 1 268 ? 2.662 1.365 24.443 1.00 89.62 268 GLU A C 1
ATOM 2075 O O . GLU A 1 268 ? 2.976 0.947 23.316 1.00 89.62 268 GLU A O 1
ATOM 2080 N N . PRO A 1 269 ? 2.013 2.536 24.593 1.00 91.81 269 PRO A N 1
ATOM 2081 C CA . PRO A 1 269 ? 1.756 3.438 23.476 1.00 91.81 269 PRO A CA 1
ATOM 2082 C C . PRO A 1 269 ? 3.035 3.759 22.694 1.00 91.81 269 PRO A C 1
ATOM 2084 O O . PRO A 1 269 ? 4.069 4.081 23.276 1.00 91.81 269 PRO A O 1
ATOM 2087 N N . GLY A 1 270 ? 2.965 3.679 21.363 1.00 93.25 270 GLY A N 1
ATOM 2088 C CA . GLY A 1 270 ? 4.126 3.893 20.492 1.00 93.25 270 GLY A CA 1
ATOM 2089 C C . GLY A 1 270 ? 5.023 2.664 20.303 1.00 93.25 270 GLY A C 1
ATOM 2090 O O . GLY A 1 270 ? 6.120 2.799 19.770 1.00 93.25 270 GLY A O 1
ATOM 2091 N N . THR A 1 271 ? 4.576 1.471 20.709 1.00 96.69 271 THR A N 1
ATOM 2092 C CA . THR A 1 271 ? 5.267 0.215 20.377 1.00 96.69 271 THR A CA 1
ATOM 2093 C C . THR A 1 271 ? 5.413 0.058 18.858 1.00 96.69 271 THR A C 1
ATOM 2095 O O . THR A 1 271 ? 4.431 0.139 18.113 1.00 96.69 271 THR A O 1
ATOM 209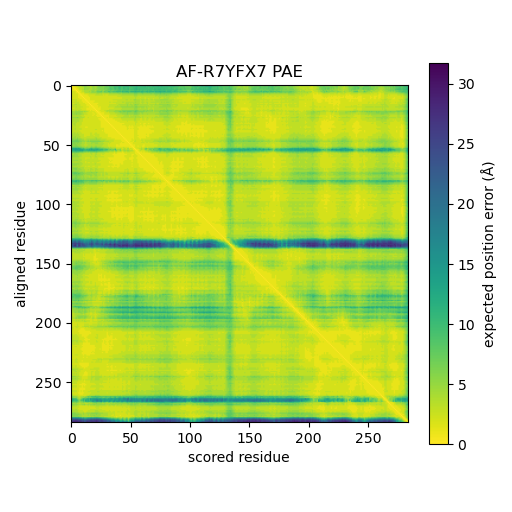8 N N . VAL A 1 272 ? 6.641 -0.227 18.417 1.00 98.25 272 VAL A N 1
ATOM 2099 C CA . VAL A 1 272 ? 6.992 -0.533 17.025 1.00 98.25 272 VAL A CA 1
ATOM 2100 C C . VAL A 1 272 ? 7.553 -1.952 16.957 1.00 98.25 272 VAL A C 1
ATOM 2102 O O . VAL A 1 272 ? 8.442 -2.303 17.732 1.00 98.25 272 VAL A O 1
ATOM 2105 N N . CYS A 1 273 ? 7.042 -2.770 16.036 1.00 98.19 273 CYS A N 1
ATOM 2106 C CA . CYS A 1 273 ? 7.547 -4.118 15.783 1.00 98.19 273 CYS A CA 1
ATOM 2107 C C . CYS A 1 273 ? 8.242 -4.198 14.422 1.00 98.19 273 CYS A C 1
ATOM 2109 O O . CYS A 1 273 ? 7.629 -3.912 13.396 1.00 98.19 273 CYS A O 1
ATOM 2111 N N . GLU A 1 274 ? 9.493 -4.656 14.413 1.00 98.12 274 GLU A N 1
ATOM 2112 C CA . GLU A 1 274 ? 10.276 -4.843 13.188 1.00 98.12 274 GLU A CA 1
ATOM 2113 C C . GLU A 1 274 ? 9.961 -6.187 12.506 1.00 98.12 274 GLU A C 1
ATOM 2115 O O . GLU A 1 274 ? 9.738 -7.189 13.202 1.00 98.12 274 GLU A O 1
ATOM 2120 N N . PRO A 1 275 ? 9.963 -6.256 11.164 1.00 97.12 275 PRO A N 1
ATOM 2121 C CA . PRO A 1 275 ? 9.892 -7.514 10.431 1.00 97.12 275 PRO A CA 1
ATOM 2122 C C . PRO A 1 275 ? 11.078 -8.440 10.723 1.00 97.12 275 PRO A C 1
ATOM 2124 O O . PRO A 1 275 ? 12.192 -7.999 10.993 1.00 97.12 275 PRO A O 1
ATOM 2127 N N . ASN A 1 276 ? 10.859 -9.749 10.608 1.00 96.38 276 ASN A N 1
ATOM 2128 C CA . ASN A 1 276 ? 11.879 -10.766 10.884 1.00 96.38 276 ASN A CA 1
ATOM 2129 C C . ASN A 1 276 ? 13.009 -10.802 9.842 1.00 96.38 276 ASN A C 1
ATOM 2131 O O . ASN A 1 276 ? 14.091 -11.309 10.131 1.00 96.38 276 ASN A O 1
ATOM 2135 N N . ALA A 1 277 ? 12.733 -10.347 8.619 1.00 93.44 277 ALA A N 1
ATOM 2136 C CA . ALA A 1 277 ? 13.633 -10.473 7.482 1.00 93.44 277 ALA A CA 1
ATOM 2137 C C . ALA A 1 277 ? 13.593 -9.216 6.598 1.00 93.44 277 ALA A C 1
ATOM 2139 O O . ALA A 1 277 ? 12.545 -8.559 6.508 1.00 93.44 277 ALA A O 1
ATOM 2140 N N . PRO A 1 278 ? 14.712 -8.893 5.921 1.00 93.38 278 PRO A N 1
ATOM 2141 C CA . PRO A 1 278 ? 14.740 -7.818 4.943 1.00 93.38 278 PRO A CA 1
ATOM 2142 C C . PRO A 1 278 ? 13.871 -8.153 3.723 1.00 93.38 278 PRO A C 1
ATOM 2144 O O . PRO A 1 278 ? 13.493 -9.301 3.481 1.00 93.38 278 PRO A O 1
ATOM 2147 N N . LEU A 1 279 ? 13.578 -7.127 2.926 1.00 94.50 279 LEU A N 1
ATOM 2148 C CA . LEU A 1 279 ? 12.938 -7.282 1.621 1.00 94.50 279 LEU A CA 1
ATOM 2149 C C . LEU A 1 279 ? 13.798 -8.155 0.695 1.00 94.50 279 LEU A C 1
ATOM 2151 O O . LEU A 1 279 ? 15.020 -8.170 0.820 1.00 94.50 279 LEU A O 1
ATOM 2155 N N . PHE A 1 280 ? 13.160 -8.860 -0.245 1.00 93.69 280 PHE A N 1
ATOM 2156 C CA . PHE A 1 280 ? 13.825 -9.780 -1.185 1.00 93.69 280 PHE A CA 1
ATOM 2157 C C . PHE A 1 280 ? 14.605 -10.936 -0.525 1.00 93.69 280 PHE A C 1
ATOM 2159 O O . PHE A 1 280 ? 15.378 -11.617 -1.200 1.00 93.69 280 PHE A O 1
ATOM 2166 N N . ALA A 1 281 ? 14.402 -11.209 0.768 1.00 83.81 281 ALA A N 1
ATOM 2167 C CA . ALA A 1 281 ? 14.910 -12.428 1.386 1.00 83.81 281 ALA A CA 1
ATOM 2168 C C . ALA A 1 281 ? 14.257 -13.663 0.739 1.00 83.81 281 ALA A C 1
ATOM 2170 O O . ALA A 1 281 ? 13.049 -13.683 0.490 1.00 83.81 281 ALA A O 1
ATOM 2171 N N . THR A 1 282 ? 15.044 -14.708 0.479 1.00 64.12 282 THR A N 1
ATOM 2172 C CA . THR A 1 282 ? 14.491 -16.019 0.130 1.00 64.12 282 THR A CA 1
ATOM 2173 C C . THR A 1 282 ? 13.705 -16.552 1.325 1.00 64.12 282 THR A C 1
ATOM 2175 O O . THR A 1 282 ? 14.131 -16.394 2.470 1.00 64.12 282 THR A O 1
ATOM 2178 N N . ALA A 1 283 ? 12.548 -17.173 1.079 1.00 53.34 283 ALA A N 1
ATOM 2179 C CA . ALA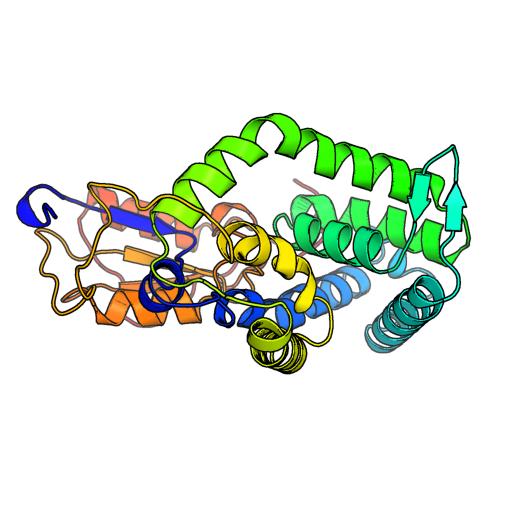 A 1 283 ? 11.861 -17.916 2.129 1.00 53.34 283 ALA A CA 1
ATOM 2180 C C . ALA A 1 283 ? 12.812 -19.024 2.613 1.00 53.34 283 ALA A C 1
ATOM 2182 O O . ALA A 1 283 ? 13.173 -19.904 1.830 1.00 53.34 283 ALA A O 1
ATOM 2183 N N . GLY A 1 284 ? 13.294 -18.892 3.851 1.00 39.84 284 GLY A N 1
ATOM 2184 C CA . GLY A 1 284 ? 14.076 -19.922 4.535 1.00 39.84 284 GLY A CA 1
ATOM 2185 C C . GLY A 1 284 ? 13.220 -21.103 4.960 1.00 39.84 284 GLY A C 1
ATOM 2186 O O . GLY A 1 284 ? 11.990 -20.918 5.114 1.00 39.84 284 GLY A O 1
#

Organism: Coniosporium apollinis (strain CBS 100218) (NCBI:txid1168221)

Radius of gyration: 20.3 Å; Cα contacts (8 Å, |Δi|>4): 481; chains: 1; bounding box: 56×37×57 Å

InterPro domains:
  IPR013595 Peptidase S33 tripeptidyl aminopeptidase-like, C-terminal [PF08386] (172-273)
  IPR029058 Alpha/Beta hydrolase fold [SSF53474] (161-256)